Protein AF-A0AAD3D9U1-F1 (afdb_monomer)

Organism: NCBI:txid426638

Foldseek 3Di:
DLVVQVWDFDDWDADPLGIDTQIFGQALVVLLVVLLVVLVVLVVQLVVLLVLLCVLCVPPNVCLLPCDDDPVLPVVDPSSVSNNVSSNSNNVSVVSSCCLCPQLFPPGSVLSNQQSVVLLVVDALLVSLLVSLVSQLVVLVVLLVVLVVQCVPDPPNPVSCPVSVVSNVRSVVSNVVSVVSNVCSVVVNLLVDSRSVHNNSQQGNVSDRDVPSDPDPPPPPPPPPPPD

pLDDT: mean 85.32, std 13.57, range [43.41, 98.0]

Secondary structure (DSSP, 8-state):
-GGGGT--EEEEEEETTEEEEEE--SSHHHHHHHHHHHHHHHHHHHHHHHHHHHHH-GGGGGGGG-----HHHHHT-HHHHHHHHHHHHHHHHHHHHHHHHH---TTSHHHHHHHHHHHHTT--HHHHHHHHHHHHHHHHHHHHHHHHHHHHH-S-HHHHHHHHHHHHHHHHHHHHHHHHHHHHHHTT-GGGSTTTTSHHHHB-TTS-BPTT----------------

Mean predicted aligned error: 7.74 Å

Structure (mmCIF, N/CA/C/O backbone):
data_AF-A0AAD3D9U1-F1
#
_entry.id   AF-A0AAD3D9U1-F1
#
loop_
_atom_site.group_PDB
_atom_site.id
_atom_site.type_symbol
_atom_site.label_atom_id
_atom_site.label_alt_id
_atom_site.label_comp_id
_atom_site.label_asym_id
_atom_site.label_entity_id
_atom_site.label_seq_id
_atom_site.pdbx_PDB_ins_code
_atom_site.Cartn_x
_atom_site.Cartn_y
_atom_site.Cartn_z
_atom_site.occupancy
_atom_site.B_iso_or_equiv
_atom_site.auth_seq_id
_atom_site.auth_comp_id
_atom_site.auth_asym_id
_atom_site.auth_atom_id
_atom_site.pdbx_PDB_model_num
ATOM 1 N N . MET A 1 1 ? 2.171 17.716 6.463 1.00 64.62 1 MET A N 1
ATOM 2 C CA . MET A 1 1 ? 0.726 17.957 6.701 1.00 64.62 1 MET A CA 1
ATOM 3 C C . MET A 1 1 ? 0.288 17.550 8.100 1.00 64.62 1 MET A C 1
ATOM 5 O O . MET A 1 1 ? -0.442 18.328 8.690 1.00 64.62 1 MET A O 1
ATOM 9 N N . ALA A 1 2 ? 0.724 16.403 8.638 1.00 65.94 2 ALA A N 1
ATOM 10 C CA . ALA A 1 2 ? 0.407 15.989 10.014 1.00 65.94 2 ALA A CA 1
ATOM 11 C C . ALA A 1 2 ? 0.632 17.117 11.050 1.00 65.94 2 ALA A C 1
ATOM 13 O O . ALA A 1 2 ? -0.290 17.464 11.777 1.00 65.94 2 ALA A O 1
ATOM 14 N N . TYR A 1 3 ? 1.766 17.826 10.977 1.00 67.56 3 TYR A N 1
ATOM 15 C CA . TYR A 1 3 ? 2.038 19.004 11.819 1.00 67.56 3 TYR A CA 1
ATOM 16 C C . TYR A 1 3 ? 1.043 20.169 11.672 1.00 67.56 3 TYR A C 1
ATOM 18 O O . TYR A 1 3 ? 0.823 20.912 12.616 1.00 67.56 3 TYR A O 1
ATOM 26 N N . ARG A 1 4 ? 0.401 20.335 10.506 1.00 70.81 4 ARG A N 1
ATOM 27 C CA . ARG A 1 4 ? -0.656 21.349 10.303 1.00 70.81 4 ARG A CA 1
ATOM 28 C C . ARG A 1 4 ? -2.006 20.926 10.895 1.00 70.81 4 ARG A C 1
ATOM 30 O O . ARG A 1 4 ? -2.956 21.695 10.829 1.00 70.81 4 ARG A O 1
ATOM 37 N N . GLN A 1 5 ? -2.106 19.698 11.393 1.00 66.56 5 GLN A N 1
ATOM 38 C CA . GLN A 1 5 ? -3.276 19.134 12.067 1.00 66.56 5 GLN A CA 1
ATOM 39 C C . GLN A 1 5 ? -2.984 18.899 13.560 1.00 66.56 5 GLN A C 1
ATOM 41 O O . GLN A 1 5 ? -3.619 18.037 14.150 1.00 66.56 5 GLN A O 1
ATOM 46 N N . ASN A 1 6 ? -1.985 19.593 14.131 1.00 66.94 6 ASN A N 1
ATOM 47 C CA . ASN A 1 6 ? -1.504 19.411 15.509 1.00 66.94 6 ASN A CA 1
ATOM 48 C C . ASN A 1 6 ? -1.134 17.961 15.879 1.00 66.94 6 ASN A C 1
ATOM 50 O O . ASN A 1 6 ? -1.068 17.621 17.054 1.00 66.94 6 ASN A O 1
ATOM 54 N N . ALA A 1 7 ? -0.862 17.105 14.891 1.00 65.06 7 ALA A N 1
ATOM 55 C CA . ALA A 1 7 ? -0.537 15.709 15.142 1.00 65.06 7 ALA A CA 1
ATOM 56 C C . ALA A 1 7 ? 0.960 15.539 15.443 1.00 65.06 7 ALA A C 1
ATOM 58 O O . ALA A 1 7 ? 1.811 16.036 14.697 1.00 65.06 7 ALA A O 1
ATOM 59 N N . THR A 1 8 ? 1.274 14.784 16.494 1.00 73.38 8 THR A N 1
ATOM 60 C CA . THR A 1 8 ? 2.616 14.268 16.782 1.00 73.38 8 THR A CA 1
ATOM 61 C C . THR A 1 8 ? 2.897 13.050 15.897 1.00 73.38 8 THR A C 1
ATOM 63 O O . THR A 1 8 ? 2.015 12.224 15.655 1.00 73.38 8 THR A O 1
ATOM 66 N N . ILE A 1 9 ? 4.111 12.960 15.347 1.00 73.94 9 ILE A N 1
ATOM 67 C CA . ILE A 1 9 ? 4.570 11.767 14.622 1.00 73.94 9 ILE A CA 1
ATOM 68 C C . ILE A 1 9 ? 5.267 10.887 15.652 1.00 73.94 9 ILE A C 1
ATOM 70 O O . ILE A 1 9 ? 6.345 11.243 16.116 1.00 73.94 9 ILE A O 1
ATOM 74 N N . GLU A 1 10 ? 4.629 9.784 16.030 1.00 76.56 10 GLU A N 1
ATOM 75 C CA . GLU A 1 10 ? 5.140 8.895 17.079 1.00 76.56 10 GLU A CA 1
ATOM 76 C C . GLU A 1 10 ? 6.084 7.837 16.505 1.00 76.56 10 GLU A C 1
ATOM 78 O O . GLU A 1 10 ? 7.129 7.563 17.084 1.00 76.56 10 GLU A O 1
ATOM 83 N N . ASP A 1 11 ? 5.729 7.254 15.354 1.00 78.75 11 ASP A N 1
ATOM 84 C CA . ASP A 1 11 ? 6.481 6.148 14.759 1.00 78.75 11 ASP A CA 1
ATOM 85 C C . ASP A 1 11 ? 6.233 6.030 13.243 1.00 78.75 11 ASP A C 1
ATOM 87 O O . ASP A 1 11 ? 5.197 6.461 12.716 1.00 78.75 11 ASP A O 1
ATOM 91 N N . ILE A 1 12 ? 7.178 5.411 12.533 1.00 79.62 12 ILE A N 1
ATOM 92 C CA . ILE A 1 12 ? 7.056 5.025 11.125 1.00 79.62 12 ILE A CA 1
ATOM 93 C C . ILE A 1 12 ? 7.272 3.517 11.033 1.00 79.62 12 ILE A C 1
ATOM 95 O O . ILE A 1 12 ? 8.393 3.016 11.081 1.00 79.62 12 ILE A O 1
ATOM 99 N N . VAL A 1 13 ? 6.182 2.782 10.832 1.00 77.94 13 VAL A N 1
ATOM 100 C CA . VAL A 1 13 ? 6.220 1.333 10.653 1.00 77.94 13 VAL A CA 1
ATOM 101 C C . VAL A 1 13 ? 6.429 1.024 9.177 1.00 77.94 13 VAL A C 1
ATOM 103 O O . VAL A 1 13 ? 5.571 1.328 8.350 1.00 77.94 13 VAL A O 1
ATOM 106 N N . LEU A 1 14 ? 7.547 0.389 8.835 1.00 76.31 14 LEU A N 1
ATOM 107 C CA . LEU A 1 14 ? 7.763 -0.153 7.494 1.00 76.31 14 LEU A CA 1
ATOM 108 C C . LEU A 1 14 ? 7.031 -1.493 7.344 1.00 76.31 14 LEU A C 1
ATOM 110 O O . LEU A 1 14 ? 7.157 -2.392 8.174 1.00 76.31 14 LEU A O 1
ATOM 114 N N . TRP A 1 15 ? 6.267 -1.620 6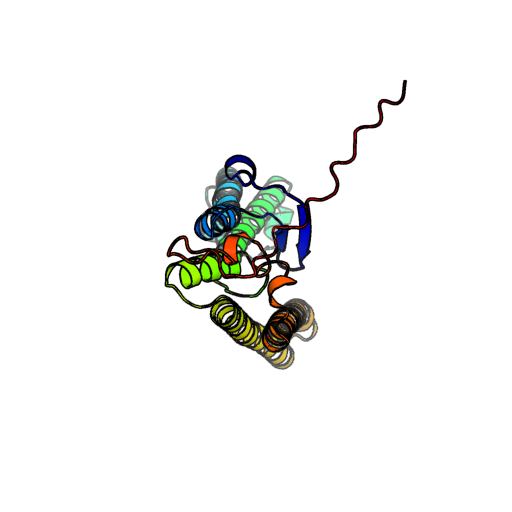.268 1.00 76.31 15 TRP A N 1
ATOM 115 C CA . TRP A 1 15 ? 5.485 -2.789 5.881 1.00 76.31 15 TRP A CA 1
ATOM 116 C C . TRP A 1 15 ? 5.917 -3.228 4.467 1.00 76.31 15 TRP A C 1
ATOM 118 O O . TRP A 1 15 ? 6.327 -2.383 3.669 1.00 76.31 15 TRP A O 1
ATOM 128 N N . PRO A 1 16 ? 5.828 -4.521 4.097 1.00 69.94 16 PRO A N 1
ATOM 129 C CA . PRO A 1 16 ? 6.282 -4.990 2.781 1.00 69.94 16 PRO A CA 1
ATOM 130 C C . PRO A 1 16 ? 5.625 -4.286 1.582 1.00 69.94 16 PRO A C 1
ATOM 132 O O . PRO A 1 16 ? 6.243 -4.182 0.528 1.00 69.94 16 PRO A O 1
ATOM 135 N N . LEU A 1 17 ? 4.392 -3.787 1.746 1.00 68.75 17 LEU A N 1
ATOM 136 C CA . LEU A 1 17 ? 3.675 -2.994 0.733 1.00 68.75 17 LEU A CA 1
ATOM 137 C C . LEU A 1 17 ? 3.690 -1.477 0.981 1.00 68.75 17 LEU A C 1
ATOM 139 O O . LEU A 1 17 ? 2.982 -0.764 0.282 1.00 68.75 17 LEU A O 1
ATOM 143 N N . GLY A 1 18 ? 4.451 -0.961 1.952 1.00 71.94 18 GLY A N 1
ATOM 144 C CA . GLY A 1 18 ? 4.544 0.485 2.186 1.00 71.94 18 GLY A CA 1
ATOM 145 C C . GLY A 1 18 ? 4.864 0.874 3.628 1.00 71.94 18 GLY A C 1
ATOM 146 O O . GLY A 1 18 ? 5.049 0.029 4.488 1.00 71.94 18 GLY A O 1
ATOM 147 N N . GLY A 1 19 ? 4.934 2.170 3.918 1.00 72.94 19 GLY A N 1
ATOM 148 C CA . GLY A 1 19 ? 5.125 2.675 5.281 1.00 72.94 19 GLY A CA 1
ATOM 149 C C . GLY A 1 19 ? 3.816 3.172 5.891 1.00 72.94 19 GLY A C 1
ATOM 150 O O . GLY A 1 19 ? 3.071 3.892 5.233 1.00 72.94 19 GLY A O 1
ATOM 151 N N . LEU A 1 20 ? 3.556 2.848 7.158 1.00 76.19 20 LEU A N 1
ATOM 152 C CA . LEU A 1 20 ? 2.502 3.464 7.959 1.00 76.19 20 LEU A CA 1
ATOM 153 C C . LEU A 1 20 ? 3.132 4.443 8.948 1.00 76.19 20 LEU A C 1
ATOM 155 O O . LEU A 1 20 ? 3.818 4.035 9.882 1.00 76.19 20 LEU A O 1
ATOM 159 N N . SER A 1 21 ? 2.839 5.731 8.795 1.00 78.38 21 SER A N 1
ATOM 160 C CA . SER A 1 21 ? 3.103 6.704 9.855 1.00 78.38 21 SER A CA 1
ATOM 161 C C . SER A 1 21 ? 1.988 6.665 10.902 1.00 78.38 21 SER A C 1
ATOM 163 O O . SER A 1 21 ? 0.791 6.741 10.583 1.00 78.38 21 SER A O 1
ATOM 165 N N . ILE A 1 22 ? 2.387 6.529 12.164 1.00 75.50 22 ILE A N 1
ATOM 166 C CA . ILE A 1 22 ? 1.499 6.629 13.318 1.00 75.50 22 ILE A CA 1
ATOM 167 C C . ILE A 1 22 ? 1.469 8.096 13.740 1.00 75.50 22 ILE A C 1
ATOM 169 O O . ILE A 1 22 ? 2.475 8.667 14.154 1.00 75.50 22 ILE A O 1
ATOM 173 N N . TYR A 1 23 ? 0.307 8.715 13.554 1.00 77.69 23 TYR A N 1
ATOM 174 C CA . TYR A 1 23 ? 0.011 10.068 14.008 1.00 77.69 23 TYR A CA 1
ATOM 175 C C . TYR A 1 23 ? -1.475 10.161 14.366 1.00 77.69 23 TYR A C 1
ATOM 177 O O . TYR A 1 23 ? -2.314 9.505 13.737 1.00 77.69 23 TYR A O 1
ATOM 185 N N . GLY A 1 24 ? -1.801 10.968 15.375 1.00 72.06 24 GLY A N 1
ATOM 186 C CA . GLY A 1 24 ? -3.163 11.170 15.869 1.00 72.06 24 GLY A CA 1
ATOM 187 C C . GLY A 1 24 ? -3.705 12.550 15.491 1.00 72.06 24 GLY A C 1
ATOM 188 O O . GLY A 1 24 ? -3.372 13.513 16.170 1.00 72.06 24 GLY A O 1
ATOM 189 N N . PRO A 1 25 ? -4.506 12.696 14.419 1.00 78.50 25 PRO A N 1
ATOM 190 C CA . PRO A 1 25 ? -5.225 13.945 14.161 1.00 78.50 25 PRO A CA 1
ATOM 191 C C . PRO A 1 25 ? -6.402 14.104 15.137 1.00 78.50 25 PRO A C 1
ATOM 193 O O . PRO A 1 25 ? -6.936 13.113 15.607 1.00 78.50 25 PRO A O 1
ATOM 196 N N . ASP A 1 26 ? -6.911 15.313 15.365 1.00 80.44 26 ASP A N 1
ATOM 197 C CA . ASP A 1 26 ? -8.005 15.519 16.343 1.00 80.44 26 ASP A CA 1
ATOM 198 C C . ASP A 1 26 ? -9.371 14.944 15.905 1.00 80.44 26 ASP A C 1
ATOM 200 O O . ASP A 1 26 ? -10.293 14.793 16.700 1.00 80.44 26 ASP A O 1
ATOM 204 N N . HIS A 1 27 ? -9.532 14.625 14.617 1.00 84.25 27 HIS A N 1
ATOM 205 C CA . HIS A 1 27 ? -10.816 14.239 14.020 1.00 84.25 27 HIS A CA 1
ATOM 206 C C . HIS A 1 27 ? -10.647 13.213 12.882 1.00 84.25 27 HIS A C 1
ATOM 208 O O . HIS A 1 27 ? -9.632 13.262 12.170 1.00 84.25 27 HIS A O 1
ATOM 214 N N . PRO A 1 28 ? -11.648 12.343 12.611 1.00 87.94 28 PRO A N 1
ATOM 215 C CA . PRO A 1 28 ? -11.543 11.301 11.581 1.00 87.94 28 PRO A CA 1
ATOM 216 C C . PRO A 1 28 ? -11.267 11.858 10.180 1.00 87.94 28 PRO A C 1
ATOM 218 O O . PRO A 1 28 ? -10.529 11.272 9.396 1.00 87.94 28 PRO A O 1
ATOM 221 N N . MET A 1 29 ? -11.833 13.026 9.852 1.00 90.44 29 MET A N 1
ATOM 222 C CA . MET A 1 29 ? -11.613 13.677 8.553 1.00 90.44 29 MET A CA 1
ATOM 223 C C . MET A 1 29 ? -10.200 14.236 8.390 1.00 90.44 29 MET A C 1
ATOM 225 O O . MET A 1 29 ? -9.727 14.372 7.262 1.00 90.44 29 MET A O 1
ATOM 229 N N . GLY A 1 30 ? -9.512 14.537 9.490 1.00 89.38 30 GLY A N 1
ATOM 230 C CA . GLY A 1 30 ? -8.087 14.850 9.467 1.00 89.38 30 GLY A CA 1
ATOM 231 C C . GLY A 1 30 ? -7.274 13.640 9.041 1.00 89.38 30 GLY A C 1
ATOM 232 O O . GLY A 1 30 ? -6.404 13.777 8.184 1.00 89.38 30 GLY A O 1
ATOM 233 N N . ASP A 1 31 ? -7.622 12.457 9.559 1.00 90.12 31 ASP A N 1
ATOM 234 C CA . ASP A 1 31 ? -6.953 11.209 9.184 1.00 90.12 31 ASP A CA 1
ATOM 235 C C . ASP A 1 31 ? -7.168 10.891 7.703 1.00 90.12 31 ASP A C 1
ATOM 237 O O . ASP A 1 31 ? -6.204 10.606 7.003 1.00 90.12 31 ASP A O 1
ATOM 241 N N . VAL A 1 32 ? -8.389 11.074 7.181 1.00 92.81 32 VAL A N 1
ATOM 242 C CA . VAL A 1 32 ? -8.673 10.910 5.741 1.00 92.81 32 VAL A CA 1
ATOM 243 C C . VAL A 1 32 ? -7.828 11.852 4.887 1.00 92.81 32 VAL A C 1
ATOM 245 O O . VAL A 1 32 ? -7.227 11.421 3.907 1.00 92.81 32 VAL A O 1
ATOM 248 N N . LYS A 1 33 ? -7.755 13.143 5.243 1.00 92.94 33 LYS A N 1
ATOM 249 C CA . LYS A 1 33 ? -6.971 14.122 4.471 1.00 92.94 33 LYS A CA 1
ATOM 250 C C . LYS A 1 33 ? -5.507 13.723 4.398 1.00 92.94 33 LYS A C 1
ATOM 252 O O . LYS A 1 33 ? -4.904 13.809 3.333 1.00 92.94 33 LYS A O 1
ATOM 257 N N . VAL A 1 34 ? -4.926 13.315 5.520 1.00 90.44 34 VAL A N 1
ATOM 258 C CA . VAL A 1 34 ? -3.507 12.977 5.549 1.00 90.44 34 VAL A CA 1
ATOM 259 C C . VAL A 1 34 ? -3.256 11.593 4.929 1.00 90.44 34 VAL A C 1
ATOM 261 O O . VAL A 1 34 ? -2.266 11.444 4.219 1.00 90.44 34 VAL A O 1
ATOM 264 N N . ALA A 1 35 ? -4.184 10.639 5.060 1.00 91.81 35 ALA A N 1
ATOM 265 C CA . ALA A 1 35 ? -4.149 9.362 4.347 1.00 91.81 35 ALA A CA 1
ATOM 266 C C . ALA A 1 35 ? -4.240 9.525 2.820 1.00 91.81 35 ALA A C 1
ATOM 268 O O . ALA A 1 35 ? -3.588 8.777 2.113 1.00 91.81 35 ALA A O 1
ATOM 269 N N . ILE A 1 36 ? -4.970 10.518 2.293 1.00 93.81 36 ILE A N 1
ATOM 270 C CA . ILE A 1 36 ? -5.011 10.826 0.845 1.00 93.81 36 ILE A CA 1
ATOM 271 C C . ILE A 1 36 ? -3.705 11.472 0.361 1.00 93.81 36 ILE A C 1
ATOM 273 O O . ILE A 1 36 ? -3.297 11.278 -0.785 1.00 93.81 36 ILE A O 1
ATOM 277 N N . LEU A 1 37 ? -3.020 12.233 1.218 1.00 91.81 37 LEU A N 1
ATOM 278 C CA . LEU A 1 37 ? -1.782 12.911 0.830 1.00 91.81 37 LEU A CA 1
ATOM 279 C C . LEU A 1 37 ? -0.614 11.954 0.569 1.00 91.81 37 LEU A C 1
ATOM 281 O O . LEU A 1 37 ? 0.249 12.293 -0.239 1.00 91.81 37 LEU A O 1
ATOM 285 N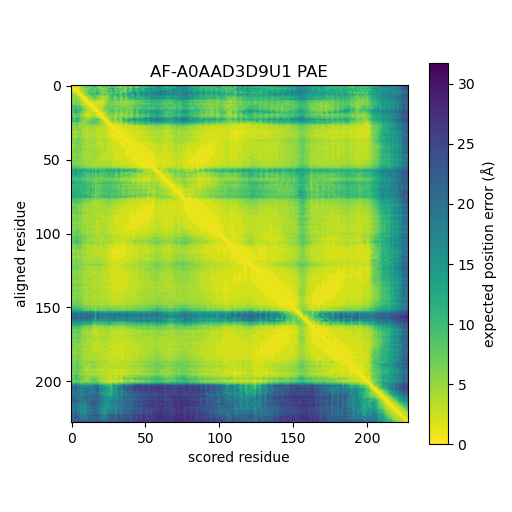 N . GLY A 1 38 ? -0.602 10.776 1.202 1.00 90.00 38 GLY A N 1
ATOM 286 C CA . GLY A 1 38 ? 0.343 9.701 0.884 1.00 90.00 38 GLY A CA 1
ATOM 287 C C . GLY A 1 38 ? 0.262 9.305 -0.598 1.00 90.00 38 GLY A C 1
ATOM 288 O O . GLY A 1 38 ? 1.195 9.604 -1.344 1.00 90.00 38 GLY A O 1
ATOM 289 N N . PRO A 1 39 ? -0.876 8.763 -1.069 1.00 92.94 39 PRO A N 1
ATOM 290 C CA . PRO A 1 39 ? -1.140 8.475 -2.476 1.00 92.94 39 PRO A CA 1
ATOM 291 C C . PRO A 1 39 ? -0.848 9.648 -3.417 1.00 92.94 39 PRO A C 1
ATOM 293 O O . PRO A 1 39 ? -0.227 9.471 -4.460 1.00 92.94 39 PRO A O 1
ATOM 296 N N . VAL A 1 40 ? -1.243 10.869 -3.044 1.00 94.81 40 VAL A N 1
ATOM 297 C CA . VAL A 1 40 ? -1.012 12.067 -3.868 1.00 94.81 40 VAL A CA 1
ATOM 298 C C . VAL A 1 40 ? 0.482 12.318 -4.121 1.00 94.81 40 VAL A C 1
ATOM 300 O O . VAL A 1 40 ? 0.842 12.788 -5.199 1.00 94.81 40 VAL A O 1
ATOM 303 N N . SER A 1 41 ? 1.375 11.956 -3.194 1.00 94.50 41 SER A N 1
ATOM 304 C CA . SER A 1 41 ? 2.825 12.063 -3.419 1.00 94.50 41 SER A CA 1
ATOM 305 C C . SER A 1 41 ? 3.318 11.206 -4.596 1.00 94.50 41 SER A C 1
ATOM 307 O O . SER A 1 41 ? 4.248 11.612 -5.301 1.00 94.50 41 SER A O 1
ATOM 309 N N . HIS A 1 42 ? 2.646 10.086 -4.886 1.00 95.31 42 HIS A N 1
ATOM 310 C CA . HIS A 1 42 ? 2.934 9.246 -6.050 1.00 95.31 42 HIS A CA 1
ATOM 311 C C . HIS A 1 42 ? 2.534 9.910 -7.369 1.00 95.31 42 HIS A C 1
ATOM 313 O O . HIS A 1 42 ? 3.190 9.695 -8.383 1.00 95.31 42 HIS A O 1
ATOM 319 N N . VAL A 1 43 ? 1.516 10.779 -7.370 1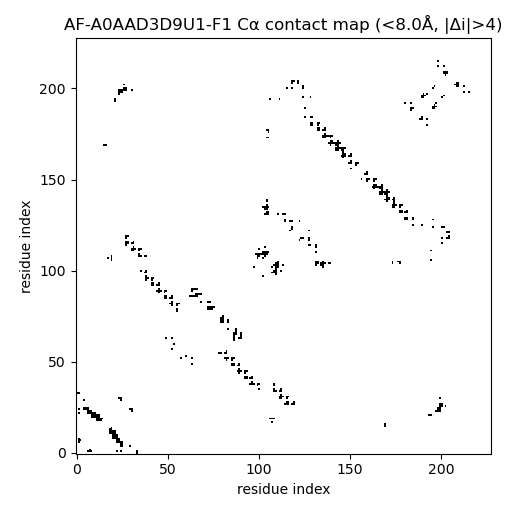.00 96.44 43 VAL A N 1
ATOM 320 C CA . VAL A 1 43 ? 1.170 11.584 -8.555 1.00 96.44 43 VAL A CA 1
ATOM 321 C C . VAL A 1 43 ? 2.315 12.537 -8.889 1.00 96.44 43 VAL A C 1
ATOM 323 O O . VAL A 1 43 ? 2.747 12.611 -10.036 1.00 96.44 43 VAL A O 1
ATOM 326 N N . PHE A 1 44 ? 2.843 13.237 -7.882 1.00 96.50 44 PHE A N 1
ATOM 327 C CA . PHE A 1 44 ? 3.931 14.197 -8.073 1.00 96.50 44 PHE A CA 1
ATOM 328 C C . PHE A 1 44 ? 5.234 13.521 -8.505 1.00 96.50 44 PHE A C 1
ATOM 330 O O . PHE A 1 44 ? 5.847 13.922 -9.492 1.00 96.50 44 PHE A O 1
ATOM 337 N N . THR A 1 45 ? 5.652 12.477 -7.791 1.00 96.81 45 THR A N 1
ATOM 338 C CA . THR A 1 45 ? 6.876 11.729 -8.123 1.00 96.81 45 THR A CA 1
ATOM 339 C C . THR A 1 45 ? 6.742 10.983 -9.450 1.00 96.81 45 THR A C 1
ATOM 341 O O . THR A 1 45 ? 7.662 11.025 -10.265 1.00 96.81 45 THR A O 1
ATOM 344 N N . GLY A 1 46 ? 5.578 10.394 -9.733 1.00 97.12 46 GLY A N 1
ATOM 345 C CA . GLY A 1 46 ? 5.258 9.812 -11.034 1.00 97.12 46 GLY A CA 1
ATOM 346 C C . GLY A 1 46 ? 5.362 10.833 -12.167 1.00 97.12 46 GLY A C 1
ATOM 347 O O . GLY A 1 46 ? 6.017 10.558 -13.168 1.00 97.12 46 GLY A O 1
ATOM 348 N N . ALA A 1 47 ? 4.807 12.037 -12.003 1.00 97.50 47 ALA A N 1
ATOM 349 C CA . ALA A 1 47 ? 4.907 13.094 -13.010 1.00 97.50 47 ALA A CA 1
ATOM 350 C C . ALA A 1 47 ? 6.364 13.487 -13.311 1.00 97.50 47 ALA A C 1
ATOM 352 O O . ALA A 1 47 ? 6.716 13.667 -14.476 1.00 97.50 47 ALA A O 1
ATOM 353 N N . ILE A 1 48 ? 7.230 13.556 -12.292 1.00 98.00 48 ILE A N 1
ATOM 354 C CA . ILE A 1 48 ? 8.668 13.811 -12.480 1.00 98.00 48 ILE A CA 1
ATOM 355 C C . ILE A 1 48 ? 9.299 12.715 -13.347 1.00 98.00 48 ILE A C 1
ATOM 357 O O . ILE A 1 48 ? 9.968 13.023 -14.332 1.00 98.00 48 ILE A O 1
ATOM 361 N N . PHE A 1 49 ? 9.062 11.441 -13.027 1.00 97.75 49 PHE A N 1
ATOM 362 C CA . PHE A 1 49 ? 9.610 10.329 -13.808 1.00 97.75 49 PHE A CA 1
ATOM 363 C C . PHE A 1 49 ? 9.025 10.237 -15.219 1.00 97.75 49 PHE A C 1
ATOM 365 O O . PHE A 1 49 ? 9.750 9.897 -16.152 1.00 97.75 49 PHE A O 1
ATOM 372 N N . ALA A 1 50 ? 7.756 10.601 -15.402 1.00 96.69 50 ALA A N 1
ATOM 373 C CA . ALA A 1 50 ? 7.155 10.716 -16.723 1.00 96.69 50 ALA A CA 1
ATOM 374 C C . ALA A 1 50 ? 7.868 11.792 -17.554 1.00 96.69 50 ALA A C 1
ATOM 376 O O . ALA A 1 50 ? 8.298 11.510 -18.666 1.00 96.69 50 ALA A O 1
ATOM 377 N N . VAL A 1 51 ? 8.080 12.994 -17.007 1.00 97.12 51 VAL A N 1
ATOM 378 C CA . VAL A 1 51 ? 8.817 14.065 -17.701 1.00 97.12 51 VAL A CA 1
ATOM 379 C C . VAL A 1 51 ? 10.243 13.626 -18.039 1.00 97.12 51 VAL A C 1
ATOM 381 O O . VAL A 1 51 ? 10.675 13.798 -19.176 1.00 97.12 51 VAL A O 1
ATOM 384 N N . LEU A 1 52 ? 10.956 13.000 -17.098 1.00 96.56 52 LEU A N 1
ATOM 385 C CA . LEU A 1 52 ? 12.298 12.463 -17.344 1.00 96.56 52 LEU A CA 1
ATOM 386 C C . LEU A 1 52 ? 12.306 11.433 -18.480 1.00 96.56 52 LEU A C 1
ATOM 388 O O . LEU A 1 52 ? 13.152 11.509 -19.371 1.00 96.56 52 LEU A O 1
ATOM 392 N N . TYR A 1 53 ? 11.348 10.504 -18.487 1.00 95.94 53 TYR A N 1
ATOM 393 C CA . TYR A 1 53 ? 11.201 9.529 -19.564 1.00 95.94 53 TYR A CA 1
ATOM 394 C C . TYR A 1 53 ? 10.980 10.217 -20.917 1.00 95.94 53 TYR A C 1
ATOM 396 O O . TYR A 1 53 ? 11.684 9.920 -21.880 1.00 95.94 53 TYR A O 1
ATOM 404 N N . ILE A 1 54 ? 10.066 11.189 -20.972 1.00 95.38 54 ILE A N 1
ATOM 405 C CA . ILE A 1 54 ? 9.740 11.964 -22.176 1.00 95.38 54 ILE A CA 1
ATOM 406 C C . ILE A 1 54 ? 10.975 12.682 -22.725 1.00 95.38 54 ILE A C 1
ATOM 408 O O . ILE A 1 54 ? 11.233 12.637 -23.925 1.00 95.38 54 ILE A O 1
ATOM 412 N N . MET A 1 55 ? 11.777 13.303 -21.859 1.00 96.00 55 MET A N 1
ATOM 413 C CA . MET A 1 55 ? 13.008 13.984 -22.272 1.00 96.00 55 MET A CA 1
ATOM 414 C C . MET A 1 55 ? 14.051 13.013 -22.844 1.00 96.00 55 MET A C 1
ATOM 416 O O . MET A 1 55 ? 14.830 13.383 -23.721 1.00 96.00 55 MET A O 1
ATOM 420 N N . LEU A 1 56 ? 14.073 11.763 -22.372 1.00 94.25 56 LEU A N 1
ATOM 421 C CA . LEU A 1 56 ? 15.037 10.751 -22.804 1.00 94.25 56 LEU A CA 1
ATOM 422 C C . LEU A 1 56 ? 14.561 9.944 -24.023 1.00 94.25 56 LEU A C 1
ATOM 424 O O . LEU A 1 56 ? 15.403 9.524 -24.817 1.00 94.25 56 LEU A O 1
ATOM 428 N N . LYS A 1 57 ? 13.252 9.743 -24.200 1.00 91.62 57 LYS A N 1
ATOM 429 C CA . LYS A 1 57 ? 12.622 8.857 -25.200 1.00 91.62 57 LYS A CA 1
ATOM 430 C C . LYS A 1 57 ? 11.324 9.479 -25.755 1.00 91.62 57 LYS A C 1
ATOM 432 O O . LYS A 1 57 ? 10.266 8.858 -25.744 1.00 91.62 57 LYS A O 1
ATOM 437 N N . ALA A 1 58 ? 11.409 10.711 -26.261 1.00 85.56 58 ALA A N 1
ATOM 438 C CA . ALA A 1 58 ? 10.252 11.472 -26.752 1.00 85.56 58 ALA A CA 1
ATOM 439 C C . ALA A 1 58 ? 9.417 10.733 -27.818 1.00 85.56 58 ALA A C 1
ATOM 441 O O . ALA A 1 58 ? 8.196 10.873 -27.845 1.00 85.56 58 ALA A O 1
ATOM 442 N N . ASP A 1 59 ? 10.067 9.913 -28.646 1.00 90.06 59 ASP A N 1
ATOM 443 C CA . ASP A 1 59 ? 9.432 9.209 -29.765 1.00 90.06 59 ASP A CA 1
ATOM 444 C C . ASP A 1 59 ? 8.69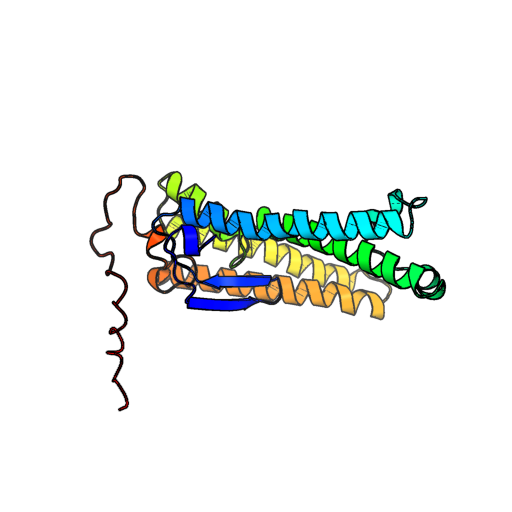3 7.916 -29.354 1.00 90.06 59 ASP A C 1
ATOM 446 O O . ASP A 1 59 ? 8.012 7.313 -30.179 1.00 90.06 59 ASP A O 1
ATOM 450 N N . ASP A 1 60 ? 8.802 7.479 -28.090 1.00 87.25 60 ASP A N 1
ATOM 451 C CA . ASP A 1 60 ? 8.280 6.190 -27.596 1.00 87.25 60 ASP A CA 1
ATOM 452 C C . ASP A 1 60 ? 7.293 6.354 -26.421 1.00 87.25 60 ASP A C 1
ATOM 454 O O . ASP A 1 60 ? 7.268 5.591 -25.456 1.00 87.25 60 ASP A O 1
ATOM 458 N N . MET A 1 61 ? 6.430 7.369 -26.501 1.00 86.00 61 MET A N 1
ATOM 459 C CA . MET A 1 61 ? 5.373 7.625 -25.508 1.00 86.00 61 MET A CA 1
ATOM 460 C C . MET A 1 61 ? 4.496 6.411 -25.163 1.00 86.00 61 MET A C 1
ATOM 462 O O . MET A 1 61 ? 4.182 6.242 -23.982 1.00 86.00 61 MET A O 1
ATOM 466 N N . PRO A 1 62 ? 4.085 5.551 -26.122 1.00 88.44 62 PRO A N 1
ATOM 467 C CA . PRO A 1 62 ? 3.230 4.411 -25.803 1.00 88.44 62 PRO A CA 1
ATOM 468 C C . PRO A 1 62 ? 3.871 3.438 -24.810 1.00 88.44 62 PRO A C 1
ATOM 470 O O . PRO A 1 62 ? 3.155 2.779 -24.055 1.00 88.44 62 PRO A O 1
ATOM 473 N N . SER A 1 63 ? 5.207 3.360 -24.765 1.00 88.56 63 SER A N 1
ATOM 474 C CA . SER A 1 63 ? 5.892 2.456 -23.847 1.00 88.56 63 SER A CA 1
ATOM 475 C C . SER A 1 63 ? 6.015 3.006 -22.423 1.00 88.56 63 SER A C 1
ATOM 477 O O . SER A 1 63 ? 6.360 2.238 -21.529 1.00 88.56 63 SER A O 1
ATOM 479 N N . LEU A 1 64 ? 5.638 4.266 -22.156 1.00 88.94 64 LEU A N 1
ATOM 480 C CA . LEU A 1 64 ? 5.636 4.852 -20.805 1.00 88.94 64 LEU A CA 1
ATOM 481 C C . LEU A 1 64 ? 4.763 4.058 -19.815 1.00 88.94 64 LEU A C 1
ATOM 483 O O . LEU A 1 64 ? 5.116 3.942 -18.645 1.00 88.94 64 LEU A O 1
ATOM 487 N N . LEU A 1 65 ? 3.646 3.491 -20.282 1.00 89.06 65 LEU A N 1
ATOM 488 C CA . LEU A 1 65 ? 2.732 2.681 -19.465 1.00 89.06 65 LEU A CA 1
ATOM 489 C C . LEU A 1 65 ? 3.137 1.197 -19.381 1.00 89.06 65 LEU A C 1
ATOM 491 O O . LEU A 1 65 ? 2.463 0.410 -18.718 1.00 89.06 65 LEU A O 1
ATOM 495 N N . SER A 1 66 ? 4.216 0.789 -20.054 1.00 87.25 66 SER A N 1
ATOM 496 C CA . SER A 1 66 ? 4.721 -0.582 -19.986 1.00 87.25 66 SER A CA 1
ATOM 497 C C . SER A 1 66 ? 5.568 -0.785 -18.731 1.00 87.25 66 SER A C 1
ATOM 499 O O . SER A 1 66 ? 6.558 -0.091 -18.518 1.00 87.25 66 SER A O 1
ATOM 501 N N . TYR A 1 67 ? 5.250 -1.818 -17.952 1.00 83.81 67 TYR A N 1
ATOM 502 C CA . TYR A 1 67 ? 6.066 -2.244 -16.809 1.00 83.81 67 TYR A CA 1
ATOM 503 C C . TYR A 1 67 ? 7.238 -3.157 -17.213 1.00 83.81 67 TYR A C 1
ATOM 505 O O . TYR A 1 67 ? 8.120 -3.433 -16.400 1.00 83.81 67 TYR A O 1
ATOM 513 N N . LYS A 1 68 ? 7.258 -3.643 -18.463 1.00 85.38 68 LYS A N 1
ATOM 514 C CA . LYS A 1 68 ? 8.298 -4.549 -18.962 1.00 85.38 68 LYS A CA 1
ATOM 515 C C . LYS A 1 68 ? 9.580 -3.792 -19.278 1.00 85.38 68 LYS A C 1
ATOM 517 O O . LYS A 1 68 ? 9.543 -2.727 -19.893 1.00 85.38 68 LYS A O 1
ATOM 522 N N . VAL A 1 69 ? 10.703 -4.395 -18.903 1.00 84.56 69 VAL A N 1
ATOM 523 C CA . VAL A 1 69 ? 12.052 -3.905 -19.190 1.00 84.56 69 VAL A CA 1
ATOM 524 C C . VAL A 1 69 ? 12.706 -4.864 -20.165 1.00 84.56 69 VAL A C 1
ATOM 526 O O . VAL A 1 69 ? 12.783 -6.060 -19.893 1.00 84.56 69 VAL A O 1
ATOM 529 N N . TYR A 1 70 ? 13.176 -4.345 -21.294 1.00 86.44 70 TYR A N 1
ATOM 530 C CA . TYR A 1 70 ? 13.897 -5.136 -22.281 1.00 86.44 70 TYR A CA 1
ATOM 531 C C . TYR A 1 70 ? 15.395 -4.892 -22.129 1.00 86.44 70 TYR A C 1
ATOM 533 O O . TYR A 1 70 ? 15.825 -3.747 -22.015 1.00 86.44 70 TYR A O 1
ATOM 541 N N . TYR A 1 71 ? 16.202 -5.954 -22.167 1.00 85.75 71 TYR A N 1
ATOM 542 C CA . TYR A 1 71 ? 17.665 -5.836 -22.099 1.00 85.75 71 TYR A CA 1
ATOM 543 C C . TYR A 1 71 ? 18.225 -4.915 -23.190 1.00 85.75 71 TYR A C 1
ATOM 545 O O . TYR A 1 71 ? 19.091 -4.092 -22.908 1.00 85.75 71 TYR A O 1
ATOM 553 N N . ALA A 1 72 ? 17.638 -4.958 -24.389 1.00 85.31 72 ALA A N 1
ATOM 554 C CA . ALA A 1 72 ? 17.990 -4.073 -25.495 1.00 85.31 72 ALA A CA 1
ATOM 555 C C . ALA A 1 72 ? 17.842 -2.572 -25.156 1.00 85.31 72 ALA A C 1
ATOM 557 O O . ALA A 1 72 ? 18.618 -1.757 -25.650 1.00 85.31 72 ALA A O 1
ATOM 558 N N . ASP A 1 73 ? 16.889 -2.195 -24.288 1.00 84.19 73 ASP A N 1
ATOM 559 C CA . ASP A 1 73 ? 16.737 -0.803 -23.838 1.00 84.19 73 ASP A CA 1
ATOM 560 C C . ASP A 1 73 ? 17.882 -0.377 -22.902 1.00 84.19 73 ASP A C 1
ATOM 562 O O . ASP A 1 73 ? 18.222 0.800 -22.839 1.00 84.19 73 ASP A O 1
ATOM 566 N N . ILE A 1 74 ? 18.476 -1.311 -22.154 1.00 88.56 74 ILE A N 1
ATOM 567 C CA . ILE A 1 74 ? 19.580 -1.038 -21.219 1.00 88.56 74 ILE A CA 1
ATOM 568 C C . ILE A 1 74 ? 20.918 -1.007 -21.966 1.00 88.56 74 ILE A C 1
ATOM 570 O O . ILE A 1 74 ? 21.782 -0.180 -21.671 1.00 88.56 74 ILE A O 1
ATOM 574 N N . GLU A 1 75 ? 21.079 -1.877 -22.964 1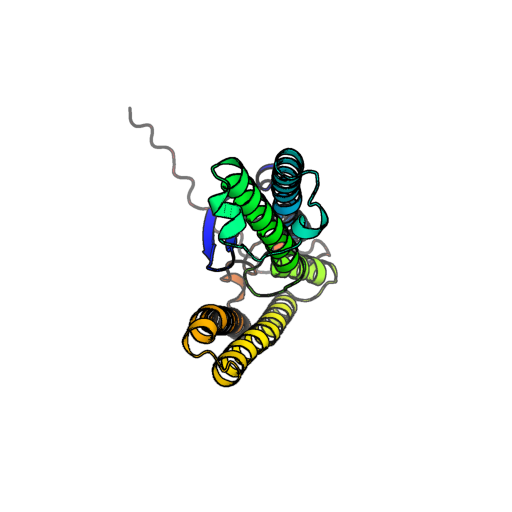.00 90.12 75 GLU A N 1
ATOM 575 C CA . GLU A 1 75 ? 22.285 -1.972 -23.794 1.00 90.12 75 GLU A CA 1
ATOM 576 C C . GLU A 1 75 ? 22.561 -0.701 -24.608 1.00 90.12 75 GLU A C 1
ATOM 578 O O . GLU A 1 75 ? 23.708 -0.438 -24.965 1.00 90.12 75 GLU A O 1
ATOM 583 N N . SER A 1 76 ? 21.560 0.163 -24.823 1.00 88.81 76 SER A N 1
ATOM 584 C CA . SER A 1 76 ? 21.739 1.454 -25.501 1.00 88.81 76 SER A CA 1
ATOM 585 C C . SER A 1 76 ? 22.453 2.525 -24.645 1.00 88.81 76 SER A C 1
ATOM 587 O O . SER A 1 76 ? 22.363 3.722 -24.935 1.00 88.81 76 SER A O 1
ATOM 589 N N . GLY A 1 77 ? 23.127 2.124 -23.564 1.00 93.56 77 GLY A N 1
ATOM 590 C CA . GLY A 1 77 ? 23.938 2.975 -22.694 1.00 93.56 77 GLY A CA 1
ATOM 591 C C . GLY A 1 77 ? 23.147 3.734 -21.624 1.00 93.56 77 GLY A C 1
ATOM 592 O O . GLY A 1 77 ? 21.979 3.456 -21.355 1.00 93.56 77 GLY A O 1
ATOM 593 N N . LEU A 1 78 ? 23.788 4.739 -21.009 1.00 94.19 78 LEU A N 1
ATOM 594 C CA . LEU A 1 78 ? 23.227 5.483 -19.867 1.00 94.19 78 LEU A CA 1
ATOM 595 C C . LEU A 1 78 ? 21.850 6.087 -20.166 1.00 94.19 78 LEU A C 1
ATOM 597 O O . LEU A 1 78 ? 20.959 6.025 -19.325 1.00 94.19 78 LEU A O 1
ATOM 601 N N . ARG A 1 79 ? 21.645 6.627 -21.375 1.00 93.56 79 ARG A N 1
ATOM 602 C CA . ARG A 1 79 ? 20.348 7.190 -21.785 1.00 93.56 79 ARG A CA 1
ATOM 603 C C . ARG A 1 79 ? 19.231 6.142 -21.729 1.00 93.56 79 ARG A C 1
ATOM 605 O O . ARG A 1 79 ? 18.153 6.438 -21.223 1.00 93.56 79 ARG A O 1
ATOM 612 N N . GLY A 1 80 ? 19.499 4.935 -22.224 1.00 91.88 80 GLY A N 1
ATOM 613 C CA . GLY A 1 80 ? 18.548 3.823 -22.215 1.00 91.88 80 GLY A CA 1
ATOM 614 C C . GLY A 1 80 ? 18.277 3.281 -20.813 1.00 91.88 80 GLY A C 1
ATOM 615 O O . GLY A 1 80 ? 17.122 3.056 -20.445 1.00 91.88 80 GLY A O 1
ATOM 616 N N . LEU A 1 81 ? 19.325 3.191 -19.987 1.00 93.75 81 LEU A N 1
ATOM 617 C CA . LEU A 1 81 ? 19.213 2.844 -18.570 1.00 93.75 81 LEU A CA 1
ATOM 618 C C . LEU A 1 81 ? 18.313 3.833 -17.812 1.00 93.75 81 LEU A C 1
ATOM 620 O O . LEU A 1 81 ? 17.361 3.411 -17.158 1.00 93.75 81 LEU A O 1
ATOM 624 N N . PHE A 1 82 ? 18.568 5.142 -17.920 1.00 95.69 82 PHE A N 1
ATOM 625 C CA . PHE A 1 82 ? 17.770 6.163 -17.230 1.00 95.69 82 PHE A CA 1
ATOM 626 C C . PHE A 1 82 ? 16.334 6.239 -17.752 1.00 95.69 82 PHE A C 1
ATOM 628 O O . PHE A 1 82 ? 15.413 6.443 -16.958 1.00 95.69 82 PHE A O 1
ATOM 635 N N . ALA A 1 83 ? 16.119 6.032 -19.055 1.00 94.19 83 ALA A N 1
ATOM 636 C CA . ALA A 1 83 ? 14.776 5.944 -19.618 1.00 94.19 83 ALA A CA 1
ATOM 637 C C . ALA A 1 83 ? 14.028 4.729 -19.047 1.00 94.19 83 ALA A C 1
ATOM 639 O O . ALA A 1 83 ? 12.920 4.866 -18.535 1.00 94.19 83 ALA A O 1
ATOM 640 N N . SER A 1 84 ? 14.660 3.553 -19.041 1.00 94.19 84 SER A N 1
ATOM 641 C CA . SER A 1 84 ? 14.079 2.332 -18.475 1.00 94.19 84 SER A CA 1
ATOM 642 C C . SER A 1 84 ? 13.755 2.489 -16.989 1.00 94.19 84 SER A C 1
ATOM 644 O O . SER A 1 84 ? 12.644 2.172 -16.571 1.00 94.19 84 SER A O 1
ATOM 646 N N . ALA A 1 85 ? 14.681 3.044 -16.203 1.00 94.69 85 ALA A N 1
ATOM 647 C CA . ALA A 1 85 ? 14.474 3.311 -14.783 1.00 94.69 85 ALA A CA 1
ATOM 648 C C . ALA A 1 85 ? 13.317 4.295 -14.543 1.00 94.69 85 ALA A C 1
ATOM 650 O O . ALA A 1 85 ? 12.470 4.043 -13.690 1.00 94.69 85 ALA A O 1
ATOM 651 N N . SER A 1 86 ? 13.236 5.374 -15.328 1.00 95.69 86 SER A N 1
ATOM 652 C CA . SER A 1 86 ? 12.157 6.366 -15.222 1.00 95.69 86 SER A CA 1
ATOM 653 C C . SER A 1 86 ? 10.792 5.762 -15.568 1.00 95.69 86 SER A C 1
ATOM 655 O O . SER A 1 86 ? 9.823 5.992 -14.850 1.00 95.69 86 SER A O 1
ATOM 657 N N . ARG A 1 87 ? 10.713 4.915 -16.605 1.00 94.75 87 ARG A N 1
ATOM 658 C CA . ARG A 1 87 ? 9.491 4.173 -16.968 1.00 94.75 87 ARG A CA 1
ATOM 659 C C . ARG A 1 87 ? 9.016 3.255 -15.841 1.00 94.75 87 ARG A C 1
ATOM 661 O O . ARG A 1 87 ? 7.840 3.277 -15.477 1.00 94.75 87 ARG A O 1
ATOM 668 N N . ILE A 1 88 ? 9.931 2.457 -15.284 1.00 94.31 88 ILE A N 1
ATOM 669 C CA . ILE A 1 88 ? 9.639 1.563 -14.155 1.00 94.31 88 ILE A CA 1
ATOM 670 C C . ILE A 1 88 ? 9.151 2.395 -12.968 1.00 94.31 88 ILE A C 1
ATOM 672 O O . ILE A 1 88 ? 8.083 2.123 -12.431 1.00 94.31 88 ILE A O 1
ATOM 676 N N . ALA A 1 89 ? 9.884 3.445 -12.593 1.00 95.38 89 ALA A N 1
ATOM 677 C CA . ALA A 1 89 ? 9.536 4.302 -11.465 1.00 95.38 89 ALA A CA 1
ATOM 678 C C . ALA A 1 89 ? 8.169 4.981 -11.641 1.00 95.38 89 ALA A C 1
ATOM 680 O O . ALA A 1 89 ? 7.394 5.055 -10.686 1.00 95.38 89 ALA A O 1
ATOM 681 N N . PHE A 1 90 ? 7.832 5.431 -12.852 1.00 95.94 90 PHE A N 1
ATOM 682 C CA . PHE A 1 90 ? 6.501 5.947 -13.167 1.00 95.94 90 PHE A CA 1
ATOM 683 C C . PHE A 1 90 ? 5.416 4.877 -12.978 1.00 95.94 90 PHE A C 1
ATOM 685 O O . PHE A 1 90 ? 4.442 5.112 -12.262 1.00 95.94 90 PHE A O 1
ATOM 692 N N . SER A 1 91 ? 5.619 3.688 -13.552 1.00 94.00 91 SER A N 1
ATOM 693 C CA . SER A 1 91 ? 4.675 2.567 -13.449 1.00 94.00 91 SER A CA 1
ATOM 694 C C . SER A 1 91 ? 4.443 2.146 -11.993 1.00 94.00 91 SER A C 1
ATOM 696 O O . SER A 1 91 ? 3.301 1.954 -11.576 1.00 94.00 91 SER A O 1
ATOM 698 N N . TRP A 1 92 ? 5.507 2.075 -11.187 1.00 92.94 92 TRP A N 1
ATOM 699 C CA . TRP A 1 92 ? 5.411 1.776 -9.757 1.00 92.94 92 TRP A CA 1
ATOM 700 C C . TRP A 1 92 ? 4.673 2.862 -8.980 1.00 92.94 92 TRP A C 1
ATOM 702 O O . TRP A 1 92 ? 3.851 2.529 -8.135 1.00 92.94 92 TRP A O 1
ATOM 712 N N . ASN A 1 93 ? 4.896 4.146 -9.275 1.00 95.19 93 ASN A N 1
ATOM 713 C CA . ASN A 1 93 ? 4.139 5.222 -8.632 1.00 95.19 93 ASN A CA 1
ATOM 714 C C . ASN A 1 93 ? 2.648 5.166 -8.984 1.00 95.19 93 ASN A C 1
ATOM 716 O O . ASN A 1 93 ? 1.809 5.339 -8.103 1.00 95.19 93 ASN A O 1
ATOM 720 N N . LEU A 1 94 ? 2.298 4.859 -10.236 1.00 94.50 94 LEU A N 1
ATOM 721 C CA . LEU A 1 94 ? 0.901 4.668 -10.624 1.00 94.50 94 LEU A CA 1
ATOM 722 C C . LEU A 1 94 ? 0.270 3.477 -9.889 1.00 94.50 94 LEU A C 1
ATOM 724 O O . LEU A 1 94 ? -0.849 3.581 -9.390 1.00 94.50 94 LEU A O 1
ATOM 728 N N . MET A 1 95 ? 0.995 2.362 -9.773 1.00 92.38 95 MET A N 1
ATOM 729 C CA . MET A 1 95 ? 0.519 1.200 -9.027 1.00 92.38 95 MET A CA 1
ATOM 730 C C . MET A 1 95 ? 0.352 1.518 -7.536 1.00 92.38 95 MET A C 1
ATOM 732 O O . MET A 1 95 ? -0.703 1.240 -6.976 1.00 92.38 95 MET A O 1
ATOM 736 N N . LEU A 1 96 ? 1.340 2.153 -6.900 1.00 92.00 96 LEU A N 1
ATOM 737 C CA . LEU A 1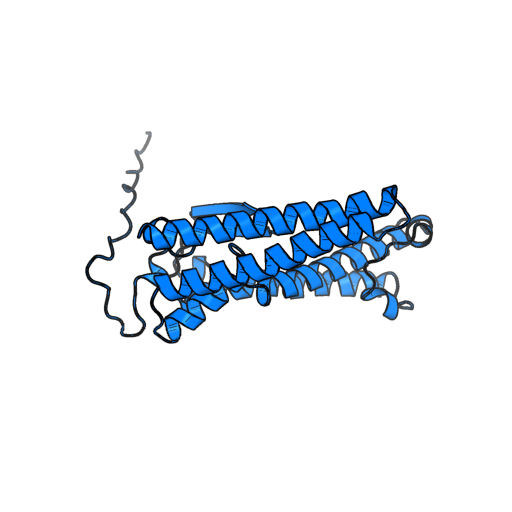 96 ? 1.269 2.546 -5.489 1.00 92.00 96 LEU A CA 1
ATOM 738 C C . LEU A 1 96 ? 0.115 3.517 -5.225 1.00 92.00 96 LEU A C 1
ATOM 740 O O . LEU A 1 96 ? -0.611 3.333 -4.252 1.00 92.00 96 LEU A O 1
ATOM 744 N N . LEU A 1 97 ? -0.117 4.486 -6.118 1.00 94.75 97 LEU A N 1
ATOM 745 C CA . LEU A 1 97 ? -1.280 5.375 -6.071 1.00 94.75 97 LEU A CA 1
ATOM 746 C C . LEU A 1 97 ? -2.589 4.578 -6.034 1.00 94.75 97 LEU A C 1
ATOM 748 O O . LEU A 1 97 ? -3.428 4.812 -5.166 1.00 94.75 97 LEU A O 1
ATOM 752 N N . VAL A 1 98 ? -2.762 3.638 -6.967 1.00 92.81 98 VAL A N 1
ATOM 753 C CA . VAL A 1 98 ? -3.984 2.831 -7.083 1.00 92.81 98 VAL A CA 1
ATOM 754 C C . VAL A 1 98 ? -4.170 1.943 -5.857 1.00 92.81 98 VAL A C 1
ATOM 756 O O . VAL A 1 98 ? -5.251 1.936 -5.270 1.00 92.81 98 VAL A O 1
ATOM 759 N N . VAL A 1 99 ? -3.128 1.223 -5.440 1.00 91.19 99 VAL A N 1
ATOM 760 C CA . VAL A 1 99 ? -3.223 0.287 -4.316 1.00 91.19 99 VAL A CA 1
ATOM 761 C C . VAL A 1 99 ? -3.467 1.050 -3.006 1.00 91.19 99 VAL A C 1
ATOM 763 O O . VAL A 1 99 ? -4.400 0.711 -2.283 1.00 91.19 99 VAL A O 1
ATOM 766 N N . HIS A 1 100 ? -2.730 2.129 -2.717 1.00 92.12 100 HIS A N 1
ATOM 767 C CA . HIS A 1 100 ? -2.934 2.903 -1.483 1.00 92.12 100 HIS A CA 1
ATOM 768 C C . HIS A 1 100 ? -4.265 3.660 -1.436 1.00 92.12 100 HIS A C 1
ATOM 770 O O . HIS A 1 100 ? -4.745 3.942 -0.339 1.00 92.12 100 HIS A O 1
ATOM 776 N N . LEU A 1 101 ? -4.871 3.995 -2.579 1.00 93.19 101 LEU A N 1
ATOM 777 C CA . LEU A 1 101 ? -6.143 4.717 -2.608 1.00 93.19 101 LEU A CA 1
ATOM 778 C C . LEU A 1 101 ? -7.358 3.782 -2.613 1.00 93.19 101 LEU A C 1
ATOM 780 O O . LEU A 1 101 ? -8.362 4.084 -1.968 1.00 93.19 101 LEU A O 1
ATOM 784 N N . LEU A 1 102 ? -7.289 2.673 -3.355 1.00 91.12 102 LEU A N 1
ATOM 785 C CA . LEU A 1 102 ? -8.466 1.861 -3.678 1.00 91.12 102 LEU A CA 1
ATOM 786 C C . LEU A 1 102 ? -8.534 0.525 -2.942 1.00 91.12 102 LEU A C 1
ATOM 788 O O . LEU A 1 102 ? -9.622 -0.038 -2.862 1.00 91.12 102 LEU A O 1
ATOM 792 N N . VAL A 1 103 ? -7.422 0.003 -2.416 1.00 92.06 103 VAL A N 1
ATOM 793 C CA . VAL A 1 103 ? -7.369 -1.353 -1.851 1.00 92.06 103 VAL A CA 1
ATOM 794 C C . VAL A 1 103 ? -7.464 -1.294 -0.319 1.00 92.06 103 VAL A C 1
ATOM 796 O O . VAL A 1 103 ? -6.462 -1.009 0.333 1.00 92.06 103 VAL A O 1
ATOM 799 N N . PRO A 1 104 ? -8.639 -1.561 0.296 1.00 92.12 104 PRO A N 1
ATOM 800 C CA . PRO A 1 104 ? -8.857 -1.456 1.743 1.00 92.12 104 PRO A CA 1
ATOM 801 C C . PRO A 1 104 ? -8.253 -2.640 2.518 1.00 92.12 104 PRO A C 1
ATOM 803 O O . PRO A 1 104 ? -8.953 -3.351 3.232 1.00 92.12 104 PRO A O 1
ATOM 806 N N . VAL A 1 105 ? -6.950 -2.867 2.373 1.00 92.31 105 VAL A N 1
ATOM 807 C CA . VAL A 1 105 ? -6.196 -3.894 3.103 1.00 92.31 105 VAL A CA 1
ATOM 808 C C . VAL A 1 105 ? -5.498 -3.241 4.285 1.00 92.31 105 VAL A C 1
ATOM 810 O O . VAL A 1 105 ? -4.824 -2.230 4.125 1.00 92.31 105 VAL A O 1
ATOM 813 N N . TYR A 1 106 ? -5.637 -3.790 5.489 1.00 90.12 106 TYR A N 1
ATOM 814 C CA . TYR A 1 106 ? -4.944 -3.245 6.656 1.00 90.12 106 TYR A CA 1
ATOM 815 C C . TYR A 1 106 ? -3.439 -3.579 6.581 1.00 90.12 106 TYR A C 1
ATOM 817 O O . TYR A 1 106 ? -3.109 -4.735 6.306 1.00 90.12 106 TYR A O 1
ATOM 825 N N . PRO A 1 107 ? -2.517 -2.630 6.857 1.00 89.75 107 PRO A N 1
ATOM 826 C CA . PRO A 1 107 ? -2.734 -1.276 7.386 1.00 89.75 107 PRO A CA 1
ATOM 827 C C . PRO A 1 107 ? -2.607 -0.143 6.338 1.00 89.75 107 PRO A C 1
ATOM 829 O O . PRO A 1 107 ? -2.104 0.933 6.652 1.00 89.75 107 PRO A O 1
ATOM 832 N N . MET A 1 108 ? -3.006 -0.361 5.085 1.00 91.31 108 MET A N 1
ATOM 833 C CA . MET A 1 108 ? -2.830 0.614 3.998 1.00 91.31 108 MET A CA 1
ATOM 834 C C . MET A 1 108 ? -3.655 1.896 4.187 1.00 91.31 108 MET A C 1
ATOM 836 O O . MET A 1 108 ? -4.669 1.910 4.888 1.00 91.31 108 MET A O 1
ATOM 840 N N . ASP A 1 109 ? -3.258 2.976 3.503 1.00 93.44 109 ASP A N 1
ATOM 841 C CA . ASP A 1 109 ? -3.926 4.281 3.612 1.00 93.44 109 ASP A CA 1
ATOM 842 C C . ASP A 1 109 ? -5.415 4.229 3.253 1.00 93.44 109 ASP A C 1
ATOM 844 O O . ASP A 1 109 ? -6.228 4.879 3.912 1.00 93.44 109 ASP A O 1
ATOM 848 N N . ALA A 1 110 ? -5.806 3.387 2.294 1.00 93.38 110 ALA A N 1
ATOM 849 C CA . ALA A 1 110 ? -7.202 3.149 1.953 1.00 93.38 110 ALA A CA 1
ATOM 850 C C . ALA A 1 110 ? -8.035 2.748 3.179 1.00 93.38 110 ALA A C 1
ATOM 852 O O . ALA A 1 110 ? -9.148 3.242 3.337 1.00 93.38 110 ALA A O 1
ATOM 853 N N . VAL A 1 111 ? -7.511 1.922 4.094 1.00 94.44 111 VAL A N 1
ATOM 854 C CA . VAL A 1 111 ? -8.237 1.543 5.322 1.00 94.44 111 VAL A CA 1
ATOM 855 C C . VAL A 1 111 ? -8.569 2.761 6.165 1.00 94.44 111 VAL A C 1
ATOM 857 O O . VAL A 1 111 ? -9.674 2.850 6.685 1.00 94.44 111 VAL A O 1
ATOM 860 N N . ARG A 1 112 ? -7.661 3.730 6.250 1.00 93.81 112 ARG A N 1
ATOM 861 C CA . ARG A 1 112 ? -7.859 4.976 7.002 1.00 93.81 112 ARG A CA 1
ATOM 862 C C . ARG A 1 112 ? -8.867 5.889 6.316 1.00 93.81 112 ARG A C 1
ATOM 864 O O . ARG A 1 112 ? -9.710 6.494 6.975 1.00 93.81 112 ARG A O 1
ATOM 871 N N . ILE A 1 113 ? -8.821 5.941 4.984 1.00 94.81 113 ILE A N 1
ATOM 872 C CA . ILE A 1 113 ? -9.811 6.653 4.169 1.00 94.81 113 ILE A CA 1
ATOM 873 C C . ILE A 1 113 ? -11.202 6.068 4.433 1.00 94.81 113 ILE A C 1
ATOM 875 O O . ILE A 1 113 ? -12.110 6.795 4.837 1.00 94.81 113 ILE A O 1
ATOM 879 N N . TRP A 1 114 ? -11.359 4.751 4.292 1.00 95.19 114 TRP A N 1
ATOM 880 C CA . TRP A 1 114 ? -12.615 4.053 4.562 1.00 95.19 1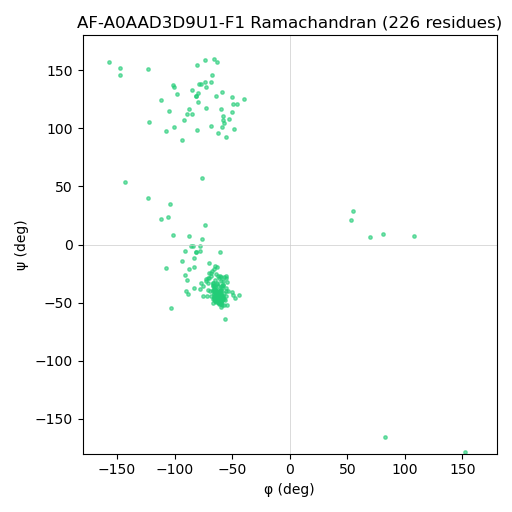14 TRP A CA 1
ATOM 881 C C . TRP A 1 114 ? -13.053 4.195 6.019 1.00 95.19 114 TRP A C 1
ATOM 883 O O . TRP A 1 114 ? -14.230 4.447 6.272 1.00 95.19 114 TRP A O 1
ATOM 893 N N . ALA A 1 115 ? -12.123 4.105 6.969 1.00 93.88 115 ALA A N 1
ATOM 894 C CA . ALA A 1 115 ? -12.414 4.244 8.386 1.00 93.88 115 ALA A CA 1
ATOM 895 C C . ALA A 1 115 ? -12.990 5.621 8.709 1.00 93.88 115 ALA A C 1
ATOM 897 O O . ALA A 1 115 ? -14.067 5.726 9.297 1.00 93.88 115 ALA A O 1
ATOM 898 N N . GLY A 1 116 ? -12.326 6.688 8.266 1.00 92.88 116 GLY A N 1
ATOM 899 C CA . GLY A 1 116 ? -12.825 8.040 8.470 1.00 92.88 116 GLY A CA 1
ATOM 900 C C . GLY A 1 116 ? -14.165 8.287 7.775 1.00 92.88 116 GLY A C 1
ATOM 901 O O . GLY A 1 116 ? -15.051 8.897 8.378 1.00 92.88 116 GLY A O 1
ATOM 902 N N . LEU A 1 117 ? -14.358 7.786 6.549 1.00 93.75 117 LEU A N 1
ATOM 903 C CA . LEU A 1 117 ? -15.628 7.916 5.823 1.00 93.75 117 LEU A CA 1
ATOM 904 C C . LEU A 1 117 ? -16.781 7.199 6.543 1.00 93.75 117 LEU A C 1
ATOM 906 O O . LEU A 1 117 ? -17.825 7.807 6.776 1.00 93.75 117 LEU A O 1
ATOM 910 N N . LEU A 1 118 ? -16.587 5.948 6.964 1.00 94.25 118 LEU A N 1
ATOM 911 C CA . LEU A 1 118 ? -17.599 5.166 7.682 1.00 94.25 118 LEU A CA 1
ATOM 912 C C . LEU A 1 118 ? -17.924 5.763 9.056 1.00 94.25 118 LEU A C 1
ATOM 914 O O . LEU A 1 118 ? -19.093 5.819 9.448 1.00 94.25 118 LEU A O 1
ATOM 918 N N . ARG A 1 119 ? -16.913 6.281 9.764 1.00 91.56 119 ARG A N 1
ATOM 919 C CA . ARG A 1 119 ? -17.109 6.994 11.034 1.00 91.56 119 ARG A CA 1
ATOM 920 C C . ARG A 1 119 ? -17.880 8.294 10.846 1.00 91.56 119 ARG A C 1
ATOM 922 O O . ARG A 1 119 ? -18.765 8.585 11.648 1.00 91.56 119 ARG A O 1
ATOM 929 N N . ARG A 1 120 ? -17.631 9.034 9.760 1.00 90.31 120 ARG A N 1
ATOM 930 C CA . ARG A 1 120 ? -18.444 10.205 9.390 1.00 90.31 120 ARG A CA 1
ATOM 931 C C . ARG A 1 120 ? -19.894 9.828 9.081 1.00 90.31 120 ARG A C 1
ATOM 933 O O . ARG A 1 120 ? -20.789 10.605 9.392 1.00 90.31 120 ARG A O 1
ATOM 940 N N . SER A 1 121 ? -20.13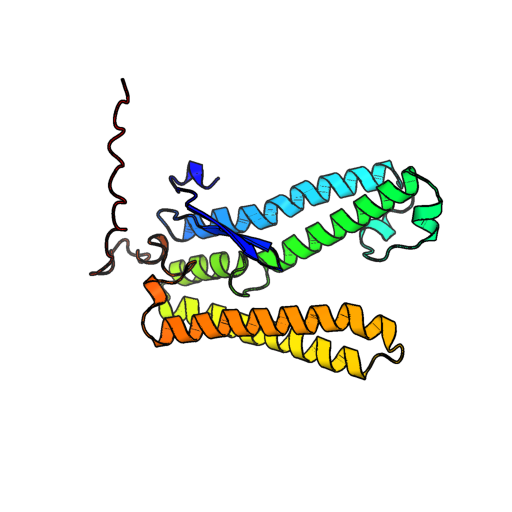6 8.642 8.529 1.00 91.75 121 SER A N 1
ATOM 941 C CA . SER A 1 121 ? -21.485 8.094 8.332 1.00 91.75 121 SER A CA 1
ATOM 942 C C . SER A 1 121 ? -22.139 7.558 9.616 1.00 91.75 121 SER A C 1
ATOM 944 O O . SER A 1 121 ? -23.224 6.986 9.544 1.00 91.75 121 SER A O 1
ATOM 946 N N . GLY A 1 122 ? -21.505 7.709 10.785 1.00 90.62 122 GLY A N 1
ATOM 947 C CA . GLY A 1 122 ? -22.064 7.312 12.080 1.00 90.62 122 GLY A CA 1
ATOM 948 C C . GLY A 1 122 ? -21.933 5.823 12.413 1.00 90.62 122 GLY A C 1
ATOM 949 O O . GLY A 1 122 ? -22.502 5.375 13.406 1.00 90.62 122 GLY A O 1
ATOM 950 N N . LYS A 1 123 ? -21.187 5.035 11.624 1.00 93.62 123 LYS A N 1
ATOM 951 C CA . LYS A 1 123 ? -20.929 3.619 11.941 1.00 93.62 123 LYS A CA 1
ATOM 952 C C . LYS A 1 123 ? -20.057 3.495 13.180 1.00 93.62 123 LYS A C 1
ATOM 954 O O . LYS A 1 123 ? -19.182 4.332 13.392 1.00 93.62 123 LYS A O 1
ATOM 959 N N . SER A 1 124 ? -20.268 2.457 13.991 1.00 93.19 124 SER A N 1
ATOM 960 C CA . SER A 1 124 ? -19.440 2.218 15.177 1.00 93.19 124 SER A CA 1
ATOM 961 C C . SER A 1 124 ? -17.982 1.936 14.786 1.00 93.19 124 SER A C 1
ATOM 963 O O . SER A 1 124 ? -17.685 1.537 13.654 1.00 93.19 124 SER A O 1
ATOM 965 N N . LEU A 1 125 ? -17.055 2.162 15.718 1.00 92.06 125 LEU A N 1
ATOM 966 C CA . LEU A 1 125 ? -15.633 1.896 15.495 1.00 92.06 125 LEU A CA 1
ATOM 967 C C . LEU A 1 125 ? -15.374 0.407 15.222 1.00 92.06 125 LEU A C 1
ATOM 969 O O . LEU A 1 125 ? -14.656 0.068 14.283 1.00 92.06 125 LEU A O 1
ATOM 973 N N . ALA A 1 126 ? -16.033 -0.470 15.982 1.00 94.69 126 ALA A N 1
ATOM 974 C CA . ALA A 1 126 ? -15.943 -1.915 15.816 1.00 94.69 126 ALA A CA 1
ATOM 975 C C . ALA A 1 126 ? -16.465 -2.378 14.446 1.00 94.69 126 ALA A C 1
ATOM 977 O O . ALA A 1 126 ? -15.794 -3.163 13.776 1.00 94.69 126 ALA A O 1
ATOM 978 N N . ASP A 1 127 ? -17.615 -1.864 13.995 1.00 95.62 127 ASP A N 1
ATOM 979 C CA . ASP A 1 127 ? -18.176 -2.221 12.681 1.00 95.62 127 ASP A CA 1
ATOM 980 C C . ASP A 1 127 ? -17.278 -1.747 11.542 1.00 95.62 127 ASP A C 1
ATOM 982 O O . ASP A 1 127 ? -17.077 -2.456 10.558 1.00 95.62 127 ASP A O 1
ATOM 986 N N . THR A 1 128 ? -16.716 -0.548 11.694 1.00 95.31 128 THR A N 1
ATOM 987 C CA . THR A 1 128 ? -15.801 0.044 10.718 1.00 95.31 128 THR A CA 1
ATOM 988 C C . THR A 1 128 ? -14.537 -0.803 10.573 1.00 95.31 128 THR A C 1
ATOM 990 O O . THR A 1 128 ? -14.170 -1.168 9.457 1.00 95.31 128 THR A O 1
ATOM 993 N N . ALA A 1 129 ? -13.912 -1.175 11.694 1.00 96.00 129 ALA A N 1
ATOM 994 C CA . ALA A 1 129 ? -12.720 -2.016 11.697 1.00 96.00 129 ALA A CA 1
ATOM 995 C C . ALA A 1 129 ? -13.000 -3.418 11.142 1.00 96.00 129 ALA A C 1
ATOM 997 O O . ALA A 1 129 ? -12.234 -3.910 10.312 1.00 96.00 129 ALA A O 1
ATOM 998 N N . LYS A 1 130 ? -14.126 -4.040 11.526 1.00 96.56 130 LYS A N 1
ATOM 999 C CA . LYS A 1 130 ? -14.561 -5.334 10.975 1.00 96.56 130 LYS A CA 1
ATOM 1000 C C . LYS A 1 130 ? -14.759 -5.263 9.467 1.00 96.56 130 LYS A C 1
ATOM 1002 O O . LYS A 1 130 ? -14.270 -6.137 8.760 1.00 96.56 130 LYS A O 1
ATOM 1007 N N . PHE A 1 131 ? -15.427 -4.223 8.966 1.00 96.38 131 PHE A N 1
ATOM 1008 C CA . PHE A 1 131 ? -15.634 -4.035 7.532 1.00 96.38 131 PHE A CA 1
ATOM 1009 C C . PHE A 1 131 ? -14.304 -3.996 6.772 1.00 96.38 131 PHE A C 1
ATOM 1011 O O . PHE A 1 131 ? -14.109 -4.772 5.837 1.00 96.38 131 PHE A O 1
ATOM 1018 N N . THR A 1 132 ? -13.363 -3.150 7.201 1.00 95.75 132 THR A N 1
ATOM 1019 C CA . THR A 1 132 ? -12.053 -3.043 6.543 1.00 95.75 132 THR A CA 1
ATOM 1020 C C . THR A 1 132 ? -11.227 -4.320 6.685 1.00 95.75 132 THR A C 1
ATOM 1022 O O . THR A 1 132 ? -10.545 -4.714 5.746 1.00 95.75 132 THR A O 1
ATOM 1025 N N . ALA A 1 133 ? -11.321 -5.009 7.826 1.00 96.50 133 ALA A N 1
ATOM 1026 C CA . ALA A 1 133 ? -10.618 -6.265 8.053 1.00 96.50 133 ALA A CA 1
ATOM 1027 C C . ALA A 1 133 ? -11.134 -7.378 7.129 1.00 96.50 133 ALA A C 1
ATOM 1029 O O . ALA A 1 133 ? -10.342 -8.057 6.482 1.00 96.50 133 ALA A O 1
ATOM 1030 N N . TYR A 1 134 ? -12.455 -7.542 7.009 1.00 97.56 134 TYR A N 1
ATOM 1031 C CA . TYR A 1 134 ? -13.041 -8.541 6.114 1.00 97.56 134 TYR A CA 1
ATOM 1032 C C . TYR A 1 134 ? -12.792 -8.225 4.639 1.00 97.56 134 TYR A C 1
ATOM 1034 O O . TYR A 1 134 ? -12.492 -9.140 3.873 1.00 97.56 134 TYR A O 1
ATOM 1042 N N . ALA A 1 135 ? -12.855 -6.949 4.244 1.00 96.31 135 ALA A N 1
ATOM 1043 C CA . ALA A 1 135 ? -12.476 -6.531 2.897 1.00 96.31 135 ALA A CA 1
ATOM 1044 C C . ALA A 1 135 ? -11.010 -6.889 2.597 1.00 96.31 135 ALA A C 1
ATOM 1046 O O . ALA A 1 135 ? -10.721 -7.476 1.553 1.00 96.31 135 ALA A O 1
ATOM 1047 N N . GLY A 1 136 ? -10.106 -6.622 3.546 1.00 95.50 136 GLY A N 1
ATOM 1048 C CA . GLY A 1 136 ? -8.699 -7.000 3.455 1.00 95.50 136 GLY A CA 1
ATOM 1049 C C . GLY A 1 136 ? -8.494 -8.511 3.333 1.00 95.50 136 GLY A C 1
ATOM 1050 O O . GLY A 1 136 ? -7.815 -8.956 2.412 1.00 95.50 136 GLY A O 1
ATOM 1051 N N . ILE A 1 137 ? -9.136 -9.312 4.194 1.00 97.25 137 ILE A N 1
ATOM 1052 C CA . ILE A 1 137 ? -9.082 -10.784 4.133 1.00 97.25 137 ILE A CA 1
ATOM 1053 C C . ILE A 1 137 ? -9.533 -11.282 2.760 1.00 97.25 137 ILE A C 1
ATOM 1055 O O . ILE A 1 137 ? -8.845 -12.112 2.170 1.00 97.25 137 ILE A O 1
ATOM 1059 N N . LEU A 1 138 ? -10.659 -10.784 2.242 1.00 97.50 138 LEU A N 1
ATOM 1060 C CA . LEU A 1 138 ? -11.207 -11.220 0.959 1.00 97.50 138 LEU A CA 1
ATOM 1061 C C . LEU A 1 138 ? -10.238 -10.931 -0.196 1.00 97.50 138 LEU A C 1
ATOM 1063 O O . LEU A 1 138 ? -9.916 -11.835 -0.967 1.00 97.50 138 LEU A O 1
ATOM 1067 N N . ILE A 1 139 ? -9.740 -9.695 -0.291 1.00 96.00 139 ILE A N 1
ATOM 1068 C CA . ILE A 1 139 ? -8.819 -9.276 -1.357 1.00 96.00 139 ILE A CA 1
ATOM 1069 C C . ILE A 1 139 ? -7.504 -10.056 -1.265 1.00 96.00 139 ILE A C 1
ATOM 1071 O O . ILE A 1 139 ? -7.049 -10.633 -2.252 1.00 96.00 139 ILE A O 1
ATOM 1075 N N . CYS A 1 140 ? -6.906 -10.119 -0.076 1.00 95.94 140 CYS A N 1
ATOM 1076 C CA . CYS A 1 140 ? -5.627 -10.787 0.135 1.00 95.94 140 CYS A CA 1
ATOM 1077 C C . CYS A 1 140 ? -5.711 -12.305 -0.058 1.00 95.94 140 CYS A C 1
ATOM 1079 O O . CYS A 1 140 ? -4.786 -12.892 -0.615 1.00 95.94 140 CYS A O 1
ATOM 1081 N N . SER A 1 141 ? -6.828 -12.936 0.317 1.00 97.25 141 SER A N 1
ATOM 1082 C CA . SER A 1 141 ? -7.068 -14.355 0.022 1.00 97.25 141 SER A CA 1
ATOM 1083 C C . SER A 1 141 ? -7.180 -14.596 -1.483 1.00 97.25 141 SER A C 1
ATOM 1085 O O . SER A 1 141 ? -6.637 -15.575 -1.984 1.00 97.25 141 SER A O 1
ATOM 1087 N N . GLY A 1 142 ? -7.819 -13.684 -2.224 1.00 96.69 142 GLY A N 1
ATOM 1088 C CA . GLY A 1 142 ? -7.854 -13.731 -3.687 1.00 96.69 142 GLY A CA 1
ATOM 1089 C C . GLY A 1 142 ? -6.457 -13.661 -4.311 1.00 96.69 142 GLY A C 1
ATOM 1090 O O . GLY A 1 142 ? -6.125 -14.495 -5.149 1.00 96.69 142 GLY A O 1
ATOM 1091 N N . ILE A 1 143 ? -5.612 -12.729 -3.855 1.00 95.06 143 ILE A N 1
ATOM 1092 C CA . ILE A 1 143 ? -4.211 -12.604 -4.305 1.00 95.06 143 ILE A CA 1
ATOM 1093 C C . ILE A 1 143 ? -3.404 -13.865 -3.953 1.00 95.06 143 ILE A C 1
ATOM 1095 O O . ILE A 1 143 ? -2.642 -14.365 -4.778 1.00 95.06 143 ILE A O 1
ATOM 1099 N N . PHE A 1 144 ? -3.600 -14.410 -2.751 1.00 96.00 144 PHE A N 1
ATOM 1100 C CA . PHE A 1 144 ? -2.947 -15.640 -2.303 1.00 96.00 144 PHE A CA 1
ATOM 1101 C C . PHE A 1 144 ? -3.303 -16.834 -3.196 1.00 96.00 144 PHE A C 1
ATOM 1103 O O . PHE A 1 144 ? -2.416 -17.546 -3.665 1.00 96.00 144 PHE A O 1
ATOM 1110 N N . ILE A 1 145 ? -4.599 -17.034 -3.459 1.00 96.38 145 ILE A N 1
ATOM 1111 C CA . ILE A 1 145 ? -5.093 -18.104 -4.333 1.00 96.38 145 ILE A CA 1
ATOM 1112 C C . ILE A 1 145 ? -4.573 -17.903 -5.757 1.00 96.38 145 ILE A C 1
ATOM 1114 O O . ILE A 1 145 ? -4.113 -18.865 -6.366 1.00 96.38 145 ILE A O 1
ATOM 1118 N N . TYR A 1 146 ? -4.593 -16.670 -6.269 1.00 94.50 146 TYR A N 1
ATOM 1119 C CA . TYR A 1 146 ? -4.061 -16.345 -7.591 1.00 94.50 146 TYR A CA 1
ATOM 1120 C C . TYR A 1 146 ? -2.589 -16.746 -7.726 1.00 94.50 146 TYR A C 1
ATOM 1122 O O . TYR A 1 146 ? -2.236 -17.421 -8.689 1.00 94.50 146 TYR A O 1
ATOM 1130 N N . GLY A 1 147 ? -1.750 -16.416 -6.738 1.00 93.56 147 GLY A N 1
ATOM 1131 C CA . GLY A 1 147 ? -0.346 -16.827 -6.734 1.00 93.56 147 GLY A CA 1
ATOM 1132 C C . GLY A 1 147 ? -0.177 -18.350 -6.750 1.00 93.56 147 GLY A C 1
ATOM 1133 O O . GLY A 1 147 ? 0.605 -18.880 -7.534 1.00 93.56 147 GLY A O 1
ATOM 1134 N N . TRP A 1 148 ? -0.952 -19.089 -5.951 1.00 93.94 148 TRP A N 1
ATOM 1135 C CA . TRP A 1 148 ? -0.906 -20.556 -5.985 1.00 93.94 148 TRP A CA 1
ATOM 1136 C C . TRP A 1 148 ? -1.334 -21.134 -7.331 1.00 93.94 148 TRP A C 1
ATOM 1138 O O . TRP A 1 148 ? -0.653 -22.006 -7.863 1.00 93.94 148 TRP A O 1
ATOM 1148 N N . VAL A 1 149 ? -2.439 -20.648 -7.896 1.00 92.06 149 VAL A N 1
ATOM 1149 C CA . VAL A 1 149 ? -2.929 -21.096 -9.204 1.00 92.06 149 VAL A CA 1
ATOM 1150 C C . VAL A 1 149 ? -1.899 -20.796 -10.295 1.00 92.06 149 VAL A C 1
ATOM 1152 O O . VAL A 1 149 ? -1.587 -21.685 -11.084 1.00 92.06 149 VAL A O 1
ATOM 1155 N N . GLY A 1 150 ? -1.316 -19.594 -10.299 1.00 89.94 150 GLY A N 1
ATOM 1156 C CA . GLY A 1 150 ? -0.271 -19.200 -11.245 1.00 89.94 150 GLY A CA 1
ATOM 1157 C C . GLY A 1 150 ? 0.944 -20.126 -11.199 1.00 89.94 150 GLY A C 1
ATOM 1158 O O . GLY A 1 150 ? 1.418 -20.565 -12.243 1.00 89.94 150 GLY A O 1
ATOM 1159 N N . LEU A 1 151 ? 1.375 -20.528 -9.998 1.00 87.81 151 LEU A N 1
ATOM 1160 C CA . LEU A 1 151 ? 2.501 -21.449 -9.816 1.00 87.81 151 LEU A CA 1
ATOM 1161 C C . LEU A 1 151 ? 2.269 -22.812 -10.489 1.00 87.81 151 LEU A C 1
ATOM 1163 O O . LEU A 1 151 ? 3.212 -23.395 -11.018 1.00 87.81 151 LEU A O 1
ATOM 1167 N N . PHE A 1 152 ? 1.030 -23.316 -10.494 1.00 85.56 152 PHE A N 1
ATOM 1168 C CA . PHE A 1 152 ? 0.688 -24.597 -11.125 1.00 85.56 152 PHE A CA 1
ATOM 1169 C C . PHE A 1 152 ? 0.325 -24.485 -12.611 1.00 85.56 152 PHE A C 1
ATOM 1171 O O . PHE A 1 152 ? 0.379 -25.490 -13.319 1.00 85.56 152 PHE A O 1
ATOM 1178 N N . MET A 1 153 ? -0.074 -23.300 -13.081 1.00 85.69 153 MET A N 1
ATOM 1179 C CA . MET A 1 153 ? -0.480 -23.078 -14.472 1.00 85.69 153 MET A CA 1
ATOM 1180 C C . MET A 1 153 ? 0.672 -22.648 -15.386 1.00 85.69 153 MET A C 1
ATOM 1182 O O . MET A 1 153 ? 0.607 -22.907 -16.588 1.00 85.69 153 MET A O 1
ATOM 1186 N N . ASP A 1 154 ? 1.722 -22.020 -14.854 1.00 78.94 154 ASP A N 1
ATOM 1187 C CA . ASP A 1 154 ? 2.870 -21.612 -15.662 1.00 78.94 154 ASP A CA 1
ATOM 1188 C C . ASP A 1 154 ? 3.724 -22.814 -16.089 1.00 78.94 154 ASP A C 1
ATOM 1190 O O . ASP A 1 154 ? 4.349 -23.498 -15.279 1.00 78.94 154 ASP A O 1
ATOM 1194 N N . ALA A 1 155 ? 3.815 -23.036 -17.404 1.00 64.81 155 ALA A N 1
ATOM 1195 C CA . ALA A 1 155 ? 4.643 -24.092 -17.995 1.00 64.81 155 ALA A CA 1
ATOM 1196 C C . ALA A 1 155 ? 6.155 -23.862 -17.778 1.00 64.81 155 ALA A C 1
ATOM 1198 O O . ALA A 1 155 ? 6.957 -24.794 -17.846 1.00 64.81 155 ALA A O 1
ATOM 1199 N N . THR A 1 156 ? 6.560 -22.618 -17.510 1.00 68.88 156 THR A N 1
ATOM 1200 C CA . THR A 1 156 ? 7.938 -22.239 -17.185 1.00 68.88 156 THR A CA 1
ATOM 1201 C C . THR A 1 156 ? 8.149 -22.221 -15.675 1.00 68.88 156 THR A C 1
ATOM 1203 O O . THR A 1 156 ? 8.014 -21.180 -15.034 1.00 68.88 156 THR A O 1
ATOM 1206 N N . PHE A 1 157 ? 8.554 -23.373 -15.133 1.00 64.81 157 PHE A N 1
ATOM 1207 C CA . PHE A 1 157 ? 8.812 -23.600 -13.704 1.00 64.81 157 PHE A CA 1
ATOM 1208 C C . PHE A 1 157 ? 9.605 -22.462 -13.030 1.00 64.81 157 PHE A C 1
ATOM 1210 O O . PHE A 1 157 ? 9.237 -22.005 -11.959 1.00 64.81 157 PHE A O 1
ATOM 1217 N N . MET A 1 158 ? 10.658 -21.943 -13.670 1.00 61.94 158 MET A N 1
ATOM 1218 C CA . MET A 1 158 ? 11.538 -20.930 -13.063 1.00 61.94 158 MET A CA 1
ATOM 1219 C C . MET A 1 158 ? 10.961 -19.503 -13.059 1.00 61.94 158 MET A C 1
ATOM 1221 O O . MET A 1 158 ? 11.151 -18.786 -12.082 1.00 61.94 158 MET A O 1
ATOM 1225 N N . GLY A 1 159 ? 10.266 -19.084 -14.125 1.00 62.00 159 GLY A N 1
ATOM 1226 C CA . GLY A 1 159 ? 9.674 -17.738 -14.215 1.00 62.00 159 GLY A CA 1
ATOM 1227 C C . GLY A 1 159 ? 8.414 -17.597 -13.361 1.00 62.00 159 GLY A C 1
ATOM 1228 O O . GLY A 1 159 ? 8.214 -16.574 -12.709 1.00 62.00 159 GLY A O 1
ATOM 1229 N N . GLY A 1 160 ? 7.623 -18.672 -13.283 1.00 67.75 160 GLY A N 1
ATOM 1230 C CA . GLY A 1 160 ? 6.428 -18.716 -12.448 1.00 67.75 160 GLY A CA 1
ATOM 1231 C C . GLY A 1 160 ? 6.749 -18.649 -10.953 1.00 67.75 160 GLY A C 1
ATOM 1232 O O . GLY A 1 160 ? 5.996 -18.037 -10.205 1.00 67.75 160 GLY A O 1
ATOM 1233 N N . ILE A 1 161 ? 7.873 -19.210 -10.486 1.00 77.38 161 ILE A N 1
ATOM 1234 C CA . ILE A 1 161 ? 8.198 -19.225 -9.048 1.00 77.38 161 ILE A CA 1
ATOM 1235 C C . ILE A 1 161 ? 8.409 -17.811 -8.491 1.00 77.38 161 ILE A C 1
ATOM 1237 O O . ILE A 1 161 ? 7.894 -17.504 -7.416 1.00 77.38 161 ILE A O 1
ATOM 1241 N N . THR A 1 162 ? 9.142 -16.931 -9.177 1.00 77.12 162 THR A N 1
ATOM 1242 C CA . THR A 1 162 ? 9.519 -15.625 -8.606 1.00 77.12 162 THR A CA 1
ATOM 1243 C C . THR A 1 162 ? 8.348 -14.655 -8.493 1.00 77.12 162 THR A C 1
ATOM 1245 O O . THR A 1 162 ? 8.179 -14.031 -7.450 1.00 77.12 162 THR A O 1
ATOM 1248 N N . GLU A 1 163 ? 7.509 -14.545 -9.524 1.00 82.62 163 GLU A N 1
ATOM 1249 C CA . GLU A 1 163 ? 6.369 -13.619 -9.500 1.00 82.62 163 GLU A CA 1
ATOM 1250 C C . GLU A 1 163 ? 5.233 -14.162 -8.624 1.00 82.62 163 GLU A C 1
ATOM 1252 O O . GLU A 1 163 ? 4.697 -13.451 -7.771 1.00 82.62 163 GLU A O 1
ATOM 1257 N N . ASN A 1 164 ? 4.920 -15.455 -8.751 1.00 89.44 164 ASN A N 1
ATOM 1258 C CA . ASN A 1 164 ? 3.823 -16.048 -7.995 1.00 89.44 164 ASN A CA 1
ATOM 1259 C C . ASN A 1 164 ? 4.136 -16.190 -6.502 1.00 89.44 164 ASN A C 1
ATOM 1261 O O . ASN A 1 164 ? 3.237 -16.013 -5.678 1.00 89.44 164 ASN A O 1
ATOM 1265 N N . SER A 1 165 ? 5.396 -16.435 -6.120 1.00 90.25 165 SER A N 1
ATOM 1266 C CA . SER A 1 165 ? 5.781 -16.445 -4.700 1.00 90.25 165 SER A CA 1
ATOM 1267 C C . SER A 1 165 ? 5.569 -15.087 -4.032 1.00 90.25 165 SER A C 1
ATOM 1269 O O . SER A 1 165 ? 5.115 -15.053 -2.888 1.00 90.25 165 SER A O 1
ATOM 1271 N N . ALA A 1 166 ? 5.793 -13.974 -4.740 1.00 90.25 166 ALA A N 1
ATOM 1272 C CA . ALA A 1 166 ? 5.474 -12.648 -4.222 1.00 90.25 166 ALA A CA 1
ATOM 1273 C C . ALA A 1 166 ? 3.969 -12.509 -3.939 1.00 90.25 166 ALA A C 1
ATOM 1275 O O . ALA A 1 166 ? 3.599 -12.083 -2.846 1.00 90.25 166 ALA A O 1
ATOM 1276 N N . TYR A 1 167 ? 3.091 -12.935 -4.855 1.00 92.75 167 TYR A N 1
ATOM 1277 C CA . TYR A 1 167 ? 1.639 -12.915 -4.619 1.00 92.75 167 TYR A CA 1
ATOM 1278 C C . TYR A 1 167 ? 1.218 -13.805 -3.444 1.00 92.75 167 TYR A C 1
ATOM 1280 O O . TYR A 1 167 ? 0.412 -13.381 -2.615 1.00 92.75 167 TYR A O 1
ATOM 1288 N N . ILE A 1 168 ? 1.799 -15.002 -3.317 1.00 94.56 168 ILE A N 1
ATOM 1289 C CA . ILE A 1 168 ? 1.539 -15.912 -2.191 1.00 94.56 168 ILE A CA 1
ATOM 1290 C C . ILE A 1 168 ? 1.951 -15.253 -0.868 1.00 94.56 168 ILE A C 1
ATOM 1292 O O . ILE A 1 168 ? 1.165 -15.209 0.076 1.00 94.56 168 ILE A O 1
ATOM 1296 N N . VAL A 1 169 ? 3.160 -14.697 -0.780 1.00 93.44 169 VAL A N 1
ATOM 1297 C CA . VAL A 1 169 ? 3.642 -14.066 0.458 1.00 93.44 169 VAL A CA 1
ATOM 1298 C C . VAL A 1 169 ? 2.800 -12.840 0.810 1.00 93.44 169 VAL A C 1
ATOM 1300 O O . VAL A 1 169 ? 2.340 -12.717 1.944 1.00 93.44 169 VAL A O 1
ATOM 1303 N N . LEU A 1 170 ? 2.546 -11.956 -0.158 1.00 92.81 170 LEU A N 1
ATOM 1304 C CA . LEU A 1 170 ? 1.795 -10.719 0.057 1.00 92.81 170 LEU A CA 1
ATOM 1305 C C . LEU A 1 170 ? 0.330 -10.985 0.417 1.00 92.81 170 LEU A C 1
ATOM 1307 O O . LEU A 1 170 ? -0.189 -10.394 1.366 1.00 92.81 170 LEU A O 1
ATOM 1311 N N . GLY A 1 171 ? -0.327 -11.896 -0.302 1.00 94.81 171 GLY A N 1
ATOM 1312 C CA . GLY A 1 171 ? -1.703 -12.296 -0.026 1.00 94.81 171 GLY A CA 1
ATOM 1313 C C . GLY A 1 171 ? -1.836 -12.992 1.330 1.00 94.81 171 GLY A C 1
ATOM 1314 O O . GLY A 1 171 ? -2.690 -12.627 2.135 1.00 94.81 171 GLY A O 1
ATOM 1315 N N . GLY A 1 172 ? -0.949 -13.940 1.639 1.00 95.88 172 GLY A N 1
ATOM 1316 C CA . GLY A 1 172 ? -0.974 -14.656 2.915 1.00 95.88 172 GLY A CA 1
ATOM 1317 C C . GLY A 1 172 ? -0.734 -13.723 4.103 1.00 95.88 172 GLY A C 1
ATOM 1318 O O . GLY A 1 172 ? -1.493 -13.734 5.073 1.00 95.88 172 GLY A O 1
ATOM 1319 N N . PHE A 1 173 ? 0.280 -12.860 4.005 1.00 94.69 173 PHE A N 1
ATOM 1320 C CA . PHE A 1 173 ? 0.601 -11.898 5.055 1.00 94.69 173 PHE A CA 1
ATOM 1321 C C . PHE A 1 173 ? -0.508 -10.855 5.245 1.00 94.69 173 PHE A C 1
ATOM 1323 O O . PHE A 1 173 ? -0.931 -10.616 6.375 1.00 94.69 173 PHE A O 1
ATOM 1330 N N . GLY A 1 174 ? -1.044 -10.278 4.165 1.00 93.94 174 GLY A N 1
ATOM 1331 C CA . GLY A 1 174 ? -2.136 -9.303 4.250 1.00 93.94 174 GLY A CA 1
ATOM 1332 C C . GLY A 1 174 ? -3.419 -9.885 4.857 1.00 93.94 174 GLY A C 1
ATOM 1333 O O . GLY A 1 174 ? -4.062 -9.236 5.690 1.00 93.94 174 GLY A O 1
ATOM 1334 N N . ALA A 1 175 ? -3.755 -11.135 4.518 1.00 96.44 175 ALA A N 1
ATOM 1335 C CA . ALA A 1 175 ? -4.883 -11.845 5.115 1.00 96.44 175 ALA A CA 1
ATOM 1336 C C . ALA A 1 175 ? -4.652 -12.113 6.610 1.00 96.44 175 ALA A C 1
ATOM 1338 O O . ALA A 1 175 ? -5.554 -11.881 7.413 1.00 96.44 175 ALA A O 1
ATOM 1339 N N . LEU A 1 176 ? -3.439 -12.524 7.000 1.00 96.19 176 LEU A N 1
ATOM 1340 C CA . LEU A 1 176 ? -3.074 -12.759 8.398 1.00 96.19 176 LEU A CA 1
ATOM 1341 C C . LEU A 1 176 ? -3.169 -11.482 9.242 1.00 96.19 176 LEU A C 1
ATOM 1343 O O . LEU A 1 176 ? -3.755 -11.498 10.324 1.00 96.19 176 LEU A O 1
ATOM 1347 N N . VAL A 1 177 ? -2.623 -10.364 8.758 1.00 94.62 177 VAL A N 1
ATOM 1348 C CA . VAL A 1 177 ? -2.689 -9.090 9.487 1.00 94.62 177 VAL A CA 1
ATOM 1349 C C . VAL A 1 177 ? -4.140 -8.606 9.597 1.00 94.62 177 VAL A C 1
ATOM 1351 O O . VAL A 1 177 ? -4.568 -8.181 10.671 1.00 94.62 177 VAL A O 1
ATOM 1354 N N . SER A 1 178 ? -4.930 -8.741 8.531 1.00 95.56 178 SER A N 1
ATOM 1355 C CA . SER A 1 178 ? -6.356 -8.393 8.559 1.00 95.56 178 SER A CA 1
ATOM 1356 C C . SER A 1 178 ? -7.152 -9.303 9.510 1.00 95.56 178 SER A C 1
ATOM 1358 O O . SER A 1 178 ? -8.029 -8.833 10.231 1.00 95.56 178 SER A O 1
ATOM 1360 N N . TRP A 1 179 ? -6.811 -10.592 9.595 1.00 97.44 179 TRP A N 1
ATOM 1361 C CA . TRP A 1 179 ? -7.385 -11.518 10.574 1.00 97.44 179 TRP A CA 1
ATOM 1362 C C . TRP A 1 179 ? -7.041 -11.136 12.015 1.00 97.44 179 TRP A C 1
ATOM 1364 O O . TRP A 1 179 ? -7.918 -11.141 12.878 1.00 97.44 179 TRP A O 1
ATOM 1374 N N . ASN A 1 180 ? -5.794 -10.741 12.279 1.00 96.31 180 ASN A N 1
ATOM 1375 C CA . ASN A 1 180 ? -5.390 -10.256 13.598 1.00 96.31 180 ASN A CA 1
ATOM 1376 C C . ASN A 1 180 ? -6.213 -9.037 14.029 1.00 96.31 180 ASN A C 1
ATOM 1378 O O . ASN A 1 180 ? -6.613 -8.963 15.189 1.00 96.31 180 ASN A O 1
ATOM 1382 N N . LEU A 1 181 ? -6.550 -8.132 13.102 1.00 95.94 181 LEU A N 1
ATOM 1383 C CA . LEU A 1 181 ? -7.468 -7.031 13.395 1.00 95.94 181 LEU A CA 1
ATOM 1384 C C . LEU A 1 181 ? -8.853 -7.550 13.812 1.00 95.94 181 LEU A C 1
ATOM 1386 O O . LEU A 1 181 ? -9.368 -7.106 14.835 1.00 95.94 181 LEU A O 1
ATOM 1390 N N . VAL A 1 182 ? -9.434 -8.528 13.101 1.00 97.25 182 VAL A N 1
ATOM 1391 C CA . VAL A 1 182 ? -10.720 -9.148 13.498 1.00 97.25 182 VAL A CA 1
ATOM 1392 C C . VAL A 1 182 ? -10.656 -9.695 14.926 1.00 97.25 182 VAL A C 1
ATOM 1394 O O . VAL A 1 182 ? -11.571 -9.453 15.715 1.00 97.25 182 VAL A O 1
ATOM 1397 N N . GLN A 1 183 ? -9.571 -10.390 15.279 1.00 97.62 183 GLN A N 1
ATOM 1398 C CA . GLN A 1 183 ? -9.372 -10.928 16.629 1.00 97.62 183 GLN A CA 1
ATOM 1399 C C . GLN A 1 183 ? -9.272 -9.819 17.682 1.00 97.62 183 GLN A C 1
ATOM 1401 O O . GLN A 1 183 ? -9.871 -9.928 18.750 1.00 97.62 183 GLN A O 1
ATOM 1406 N N . THR A 1 184 ? -8.574 -8.725 17.376 1.00 96.44 184 THR A N 1
ATOM 1407 C CA . THR A 1 184 ? -8.485 -7.553 18.257 1.00 96.44 184 THR A CA 1
ATOM 1408 C C . THR A 1 184 ? -9.853 -6.918 18.498 1.00 96.44 184 THR A C 1
ATOM 1410 O O . THR A 1 184 ? -10.168 -6.587 19.642 1.00 96.44 184 THR A O 1
ATOM 1413 N N . VAL A 1 185 ? -10.693 -6.797 17.461 1.00 96.12 185 VAL A N 1
ATOM 1414 C CA . VAL A 1 185 ? -12.055 -6.264 17.623 1.00 96.12 185 VAL A CA 1
ATOM 1415 C C . VAL A 1 185 ? -12.937 -7.219 18.425 1.00 96.12 185 VAL A C 1
ATOM 1417 O O . VAL A 1 185 ? -13.655 -6.772 19.308 1.00 96.12 185 VAL A O 1
ATOM 1420 N N . ASN A 1 186 ? -12.888 -8.524 18.149 1.00 96.75 186 ASN A N 1
ATOM 1421 C CA . ASN A 1 186 ? -13.708 -9.512 18.861 1.00 96.75 186 ASN A CA 1
ATOM 1422 C C . ASN A 1 186 ? -13.307 -9.683 20.333 1.00 96.75 186 ASN A C 1
ATOM 1424 O O . ASN A 1 186 ? -14.120 -10.133 21.131 1.00 96.75 186 ASN A O 1
ATOM 1428 N N . ALA A 1 187 ? -12.069 -9.338 20.683 1.00 96.81 187 ALA A N 1
ATOM 1429 C CA . ALA A 1 187 ? -11.585 -9.317 22.057 1.00 96.81 187 ALA A CA 1
ATOM 1430 C C . ALA A 1 187 ? -11.857 -7.981 22.779 1.00 96.81 187 ALA A C 1
ATOM 1432 O O . ALA A 1 187 ? -11.304 -7.777 23.855 1.00 96.81 187 ALA A O 1
ATOM 1433 N N . ASP A 1 188 ? -12.614 -7.056 22.174 1.00 94.38 188 ASP A N 1
ATOM 1434 C CA . ASP A 1 188 ? -12.871 -5.700 22.687 1.00 94.38 188 ASP A CA 1
ATOM 1435 C C . ASP A 1 188 ? -11.591 -4.891 22.989 1.00 94.38 188 ASP A C 1
ATOM 1437 O O . ASP A 1 188 ? -11.572 -3.996 23.829 1.00 94.38 188 ASP A O 1
ATOM 1441 N N . ARG A 1 189 ? -10.500 -5.173 22.262 1.00 94.38 189 ARG A N 1
ATOM 1442 C CA . ARG A 1 189 ? -9.185 -4.513 22.406 1.00 94.38 189 ARG A CA 1
ATOM 1443 C C . ARG A 1 189 ? -8.879 -3.534 21.271 1.00 94.38 189 ARG A C 1
ATOM 1445 O O . ARG A 1 189 ? -7.720 -3.257 20.978 1.00 94.38 189 ARG A O 1
ATOM 1452 N N . ILE A 1 190 ? -9.908 -3.014 20.601 1.00 93.75 190 ILE A N 1
ATOM 1453 C CA . ILE A 1 190 ? -9.760 -2.126 19.434 1.00 93.75 190 ILE A CA 1
ATOM 1454 C C . ILE A 1 190 ? -9.035 -0.813 19.760 1.00 93.75 190 ILE A C 1
ATOM 1456 O O . ILE A 1 190 ? -8.359 -0.252 18.904 1.00 93.75 190 ILE A O 1
ATOM 1460 N N . ASN A 1 191 ? -9.122 -0.358 21.009 1.00 90.19 191 ASN A N 1
ATOM 1461 C CA . ASN A 1 191 ? -8.391 0.797 21.527 1.00 90.19 191 ASN A CA 1
ATOM 1462 C C . ASN A 1 191 ? -6.865 0.591 21.556 1.00 90.19 191 ASN A C 1
ATOM 1464 O O . ASN A 1 191 ? -6.132 1.569 21.630 1.00 90.19 191 ASN A O 1
ATOM 1468 N N . LEU A 1 192 ? -6.386 -0.656 21.488 1.00 89.69 192 LEU A N 1
ATOM 1469 C CA . LEU A 1 192 ? -4.959 -0.985 21.412 1.00 89.69 192 LEU A CA 1
ATOM 1470 C C . LEU A 1 192 ? -4.449 -1.089 19.964 1.00 89.69 192 LEU A C 1
ATOM 1472 O O . LEU A 1 192 ? -3.255 -1.294 19.748 1.00 89.69 192 LEU A O 1
ATOM 1476 N N . ASP A 1 193 ? -5.331 -0.993 18.964 1.00 92.06 193 ASP A N 1
ATOM 1477 C CA . ASP A 1 193 ? -4.938 -1.090 17.560 1.00 92.06 193 ASP A CA 1
ATOM 1478 C C . ASP A 1 193 ? -4.201 0.172 17.085 1.00 92.06 193 ASP A C 1
ATOM 1480 O O . ASP A 1 193 ? -4.608 1.298 17.366 1.00 92.06 193 ASP A O 1
ATOM 1484 N N . LYS A 1 194 ? -3.147 -0.003 16.281 1.00 88.81 194 LYS A N 1
ATOM 1485 C CA . LYS A 1 194 ? -2.309 1.109 15.798 1.00 88.81 194 LYS A CA 1
ATOM 1486 C C . LYS A 1 194 ? -3.048 2.105 14.897 1.00 88.81 194 LYS A C 1
ATOM 1488 O O . LYS A 1 194 ? -2.614 3.253 14.767 1.00 88.81 194 LYS A O 1
ATOM 1493 N N . VAL A 1 195 ? -4.114 1.679 14.221 1.00 90.00 195 VAL A N 1
ATOM 1494 C CA . VAL A 1 195 ? -4.919 2.528 13.332 1.00 90.00 195 VAL A CA 1
ATOM 1495 C C . VAL A 1 195 ? -6.220 2.920 14.023 1.00 90.00 195 VAL A C 1
ATOM 1497 O O . VAL A 1 195 ? -6.509 4.106 14.149 1.00 90.00 195 VAL A O 1
ATOM 1500 N N . PHE A 1 196 ? -6.985 1.941 14.500 1.00 92.00 196 PHE A N 1
ATOM 1501 C CA . PHE A 1 196 ? -8.319 2.147 15.063 1.00 92.00 196 PHE A CA 1
ATOM 1502 C C . PHE A 1 196 ? -8.319 2.584 16.528 1.00 92.00 196 PHE A C 1
ATOM 1504 O O . PHE A 1 196 ? -9.304 3.168 16.968 1.00 92.00 196 PHE A O 1
ATOM 1511 N N . GLY A 1 197 ? -7.229 2.370 17.267 1.00 88.69 197 GLY A N 1
ATOM 1512 C CA . GLY A 1 197 ? -7.094 2.800 18.659 1.00 88.69 197 GLY A CA 1
ATOM 1513 C C . GLY A 1 197 ? -6.787 4.286 18.836 1.00 88.69 197 GLY A C 1
ATOM 1514 O O . GLY A 1 197 ? -6.697 4.777 19.957 1.00 88.69 197 GLY A O 1
ATOM 1515 N N . ARG A 1 198 ? -6.642 5.032 17.736 1.00 86.50 198 ARG A N 1
ATOM 1516 C CA . ARG A 1 198 ? -6.334 6.464 17.770 1.00 86.50 198 ARG A CA 1
ATOM 1517 C C . ARG A 1 198 ? -7.509 7.266 18.327 1.00 86.50 198 ARG A C 1
ATOM 1519 O O . ARG A 1 198 ? -8.657 7.052 17.935 1.00 86.50 198 ARG A O 1
ATOM 1526 N N . GLY A 1 199 ? -7.204 8.270 19.155 1.00 82.69 199 GLY A N 1
ATOM 1527 C CA . GLY A 1 199 ? -8.206 9.151 19.775 1.00 82.69 199 GLY A CA 1
ATOM 1528 C C . GLY A 1 199 ? -9.135 9.840 18.768 1.00 82.69 199 GLY A C 1
ATOM 1529 O O . GLY A 1 199 ? -10.316 10.037 19.045 1.00 82.69 199 GLY A O 1
ATOM 1530 N N . CYS A 1 200 ? -8.648 10.080 17.546 1.00 82.50 200 CYS A N 1
ATOM 1531 C CA . CYS A 1 200 ? -9.424 10.645 16.442 1.00 82.50 200 CYS A CA 1
ATOM 1532 C C . CYS A 1 200 ? -10.694 9.848 16.113 1.00 82.50 200 CYS A C 1
ATOM 1534 O O . CYS A 1 200 ? -11.668 10.416 15.628 1.00 82.50 200 CYS A O 1
ATOM 1536 N N . TYR A 1 201 ? -10.703 8.543 16.392 1.00 86.06 201 TYR A N 1
ATOM 1537 C CA . TYR A 1 201 ? -11.832 7.659 16.132 1.00 86.06 201 TYR A CA 1
ATOM 1538 C C . TYR A 1 201 ? -12.774 7.489 17.332 1.00 86.06 201 TYR A C 1
ATOM 1540 O O . TYR A 1 201 ? -13.907 7.024 17.142 1.00 86.06 201 TYR A O 1
ATOM 1548 N N . ALA A 1 202 ? -12.349 7.901 18.531 1.00 79.19 202 ALA A N 1
ATOM 1549 C CA . ALA A 1 202 ? -13.140 7.839 19.760 1.00 79.19 202 ALA A CA 1
ATOM 1550 C C . ALA A 1 202 ? -14.270 8.884 19.788 1.00 79.19 202 ALA A C 1
ATOM 1552 O O . ALA A 1 202 ? -15.337 8.628 20.347 1.00 79.19 202 ALA A O 1
ATOM 1553 N N . ILE A 1 203 ? -14.077 10.029 19.127 1.00 66.75 203 ILE A N 1
ATOM 1554 C CA . ILE A 1 203 ? -15.077 11.099 19.042 1.00 66.75 203 ILE A CA 1
ATOM 1555 C C . ILE A 1 203 ? -16.122 10.727 17.980 1.00 66.75 203 ILE A C 1
ATOM 1557 O O . ILE A 1 203 ? -15.796 10.449 16.822 1.00 66.75 203 ILE A O 1
ATOM 1561 N N . THR A 1 204 ? -17.399 10.675 18.366 1.00 59.34 204 THR A N 1
ATOM 1562 C CA . THR A 1 204 ? -18.498 10.444 17.415 1.00 59.34 204 THR A CA 1
ATOM 1563 C C . THR A 1 204 ? -18.866 11.738 16.684 1.00 59.34 204 THR A C 1
ATOM 1565 O O . THR A 1 204 ? -18.657 12.837 17.191 1.00 59.34 204 THR A O 1
ATOM 1568 N N . GLY A 1 205 ? -19.427 11.631 15.472 1.00 52.66 205 GLY A N 1
ATOM 1569 C CA . GLY A 1 205 ? -19.776 12.786 14.627 1.00 52.66 205 GLY A CA 1
ATOM 1570 C C . GLY A 1 205 ? -20.788 13.778 15.227 1.00 52.66 205 GLY A C 1
ATOM 1571 O O . GLY A 1 205 ? -21.009 14.829 14.639 1.00 52.66 205 GLY A O 1
ATOM 1572 N N . SER A 1 206 ? -21.381 13.476 16.386 1.00 56.91 206 SER A N 1
ATOM 1573 C CA . SER A 1 206 ? -22.230 14.385 17.166 1.00 56.91 206 SER A CA 1
ATOM 1574 C C . SER A 1 206 ? -21.445 15.326 18.091 1.00 56.91 206 SER A C 1
ATOM 1576 O O . SER A 1 206 ? -22.063 16.121 18.792 1.00 56.91 206 SER A O 1
ATOM 1578 N N . GLY A 1 207 ? -20.110 15.231 18.141 1.00 57.44 207 GLY A N 1
ATOM 1579 C CA . GLY A 1 207 ? -19.292 15.959 19.120 1.00 57.44 207 GLY A CA 1
ATOM 1580 C C . GLY A 1 207 ? -19.455 15.441 20.552 1.00 57.44 207 GLY A C 1
ATOM 1581 O O . GLY A 1 207 ? -18.920 16.033 21.482 1.00 57.44 207 GLY A O 1
ATOM 1582 N N . VAL A 1 208 ? -20.185 14.336 20.736 1.00 55.62 208 VAL A N 1
ATOM 1583 C CA . VAL A 1 208 ? -20.313 13.666 22.027 1.00 55.62 208 VAL A CA 1
ATOM 1584 C C . VAL A 1 208 ? -19.125 12.721 22.172 1.00 55.62 208 VAL A C 1
ATOM 1586 O O . VAL A 1 208 ? -18.985 11.745 21.421 1.00 55.62 208 VAL A O 1
ATOM 1589 N N . GLU A 1 209 ? -18.246 13.043 23.118 1.00 55.75 209 GLU A N 1
ATOM 1590 C CA . GLU A 1 209 ? -17.215 12.123 23.587 1.00 55.75 209 GLU A CA 1
ATOM 1591 C C . GLU A 1 209 ? -17.885 10.859 24.127 1.00 55.75 209 GLU A C 1
ATOM 1593 O O . GLU A 1 209 ? -18.844 10.918 24.900 1.00 55.75 209 GLU A O 1
ATOM 1598 N N . MET A 1 210 ? -17.406 9.695 23.689 1.00 53.31 210 MET A N 1
ATOM 1599 C CA . MET A 1 210 ? -17.869 8.432 24.251 1.00 53.31 210 MET A CA 1
ATOM 1600 C C . MET A 1 210 ? -17.450 8.388 25.730 1.00 53.31 210 MET A C 1
ATOM 1602 O O . MET A 1 210 ? -16.263 8.579 26.017 1.00 53.31 210 MET A O 1
ATOM 1606 N N . PRO A 1 211 ? -18.373 8.125 26.673 1.00 43.41 211 PRO A N 1
ATOM 1607 C CA . PRO A 1 211 ? -18.009 7.966 28.073 1.00 43.41 211 PRO A CA 1
ATOM 1608 C C . PRO A 1 211 ? -17.015 6.805 28.190 1.00 43.41 211 PRO A C 1
ATOM 1610 O O . PRO A 1 211 ? -17.337 5.671 27.841 1.00 43.41 211 PRO A O 1
ATOM 1613 N N . GLY A 1 212 ? -15.789 7.109 28.624 1.00 53.72 212 GLY A N 1
ATOM 1614 C CA . GLY A 1 212 ? -14.685 6.147 28.704 1.00 53.72 212 GLY A CA 1
ATOM 1615 C C . GLY A 1 212 ? -13.578 6.319 27.659 1.00 53.72 212 GLY A C 1
ATOM 1616 O O . GLY A 1 212 ? -12.680 5.481 27.612 1.00 53.72 212 GLY A O 1
ATOM 1617 N N . ALA A 1 213 ? -13.590 7.385 26.847 1.00 49.91 213 ALA A N 1
ATOM 1618 C CA . ALA A 1 213 ? -12.396 7.804 26.117 1.00 49.91 213 ALA A CA 1
ATOM 1619 C C . ALA A 1 213 ? -11.313 8.182 27.140 1.00 49.91 213 ALA A C 1
ATO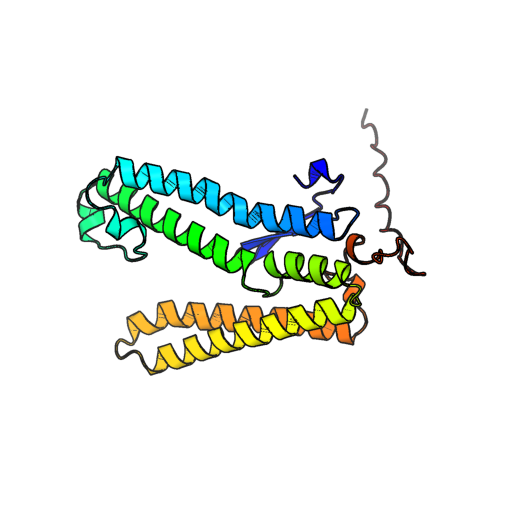M 1621 O O . ALA A 1 213 ? -11.312 9.274 27.702 1.00 49.91 213 ALA A O 1
ATOM 1622 N N . VAL A 1 214 ? -10.433 7.227 27.439 1.00 48.94 214 VAL A N 1
ATOM 1623 C CA . VAL A 1 214 ? -9.242 7.455 28.251 1.00 48.94 214 VAL A CA 1
ATOM 1624 C C . VAL A 1 214 ? -8.458 8.533 27.520 1.00 48.94 214 VAL A C 1
ATOM 1626 O O . VAL A 1 214 ? -7.980 8.291 26.411 1.00 48.94 214 VAL A O 1
ATOM 1629 N N . SER A 1 215 ? -8.391 9.731 28.105 1.00 51.72 215 SER A N 1
ATOM 1630 C CA . SER A 1 215 ? -7.469 10.772 27.662 1.00 51.72 215 SER A CA 1
ATOM 1631 C C . SER A 1 215 ? -6.124 10.094 27.469 1.00 51.72 215 SER A C 1
ATOM 1633 O O . SER A 1 215 ? -5.651 9.460 28.420 1.00 51.72 215 SER A O 1
ATOM 1635 N N . SER A 1 216 ? -5.576 10.151 26.249 1.00 48.97 216 SER A N 1
ATOM 1636 C CA . SER A 1 216 ? -4.284 9.551 25.918 1.00 48.97 216 SER A CA 1
ATOM 1637 C C . SER A 1 216 ? -3.345 9.785 27.096 1.00 48.97 216 SER A C 1
ATOM 1639 O O . SER A 1 216 ? -3.281 10.937 27.541 1.00 48.97 216 SER A O 1
ATOM 1641 N N . PRO A 1 217 ? -2.719 8.738 27.671 1.00 47.03 217 PRO A N 1
ATOM 1642 C CA . PRO A 1 217 ? -1.841 8.914 28.815 1.00 47.03 217 PRO A CA 1
ATOM 1643 C C . PRO A 1 217 ? -0.875 10.028 28.448 1.00 47.03 217 PRO A C 1
ATOM 1645 O O . PRO A 1 217 ? -0.139 9.902 27.469 1.00 47.03 217 PRO A O 1
ATOM 1648 N N . GLN A 1 218 ? -0.973 11.156 29.158 1.00 44.12 218 GLN A N 1
ATOM 1649 C CA . GLN A 1 218 ? -0.002 12.221 29.012 1.00 44.12 218 GLN A CA 1
ATOM 1650 C C . GLN A 1 218 ? 1.319 11.548 29.338 1.00 44.12 218 GLN A C 1
ATOM 1652 O O . GLN A 1 218 ? 1.539 11.148 30.485 1.00 44.12 218 GLN A O 1
ATOM 1657 N N . LEU A 1 219 ? 2.137 11.313 28.307 1.00 47.94 219 LEU A N 1
ATOM 1658 C CA . LEU A 1 219 ? 3.508 10.899 28.526 1.00 47.94 219 LEU A CA 1
ATOM 1659 C C . LEU A 1 219 ? 4.056 11.917 29.524 1.00 47.94 219 LEU A C 1
ATOM 1661 O O . LEU A 1 219 ? 3.837 13.116 29.305 1.00 47.94 219 LEU A O 1
ATOM 1665 N N . PRO A 1 220 ? 4.628 11.463 30.653 1.00 52.56 220 PRO A N 1
ATOM 1666 C CA . PRO A 1 220 ? 5.186 12.378 31.627 1.00 52.56 220 PRO A CA 1
ATOM 1667 C C . PRO A 1 220 ? 6.076 13.326 30.842 1.00 52.56 220 PRO A C 1
ATOM 1669 O O . PRO A 1 220 ? 6.944 12.871 30.097 1.00 52.56 220 PRO A O 1
ATOM 1672 N N . VAL A 1 221 ? 5.764 14.620 30.919 1.00 61.78 221 VAL A N 1
ATOM 1673 C CA . VAL A 1 221 ? 6.621 15.661 30.369 1.00 61.78 221 VAL A CA 1
ATOM 1674 C C . VAL A 1 221 ? 7.973 15.372 30.996 1.00 61.78 221 VAL A C 1
ATOM 1676 O O . VAL A 1 221 ? 8.095 15.464 32.218 1.00 61.78 221 VAL A O 1
ATOM 1679 N N . GLU A 1 222 ? 8.924 14.876 30.201 1.00 60.59 222 GLU A N 1
ATOM 1680 C CA . GLU A 1 222 ? 10.297 14.733 30.655 1.00 60.59 222 GLU A CA 1
ATOM 1681 C C . GLU A 1 222 ? 10.716 16.144 31.033 1.00 60.59 222 GLU A C 1
ATOM 1683 O O . GLU A 1 222 ? 10.908 17.006 30.179 1.00 60.59 222 GLU A O 1
ATOM 1688 N N . GLU A 1 223 ? 10.700 16.395 32.338 1.00 66.06 223 GLU A N 1
ATOM 1689 C CA . GLU A 1 223 ? 11.183 17.613 32.949 1.00 66.06 223 GLU A CA 1
ATOM 1690 C C . GLU A 1 223 ? 12.637 17.712 32.498 1.00 66.06 223 GLU A C 1
ATOM 1692 O O . GLU A 1 223 ? 13.475 16.897 32.898 1.00 66.06 223 GLU A O 1
ATOM 1697 N N . GLU A 1 224 ? 12.873 18.613 31.546 1.00 60.56 224 GLU A N 1
ATOM 1698 C CA . GLU A 1 224 ? 14.157 18.895 30.926 1.00 60.56 224 GLU A CA 1
ATOM 1699 C C . GLU A 1 224 ? 15.120 19.236 32.066 1.00 60.56 224 GLU A C 1
ATOM 1701 O O . GLU A 1 224 ? 15.135 20.345 32.596 1.00 60.56 224 GLU A O 1
ATOM 1706 N N . ARG A 1 225 ? 15.837 18.223 32.569 1.00 65.06 225 ARG A N 1
ATOM 1707 C CA . ARG A 1 225 ? 16.846 18.425 33.601 1.00 65.06 225 ARG A CA 1
ATOM 1708 C C . ARG A 1 225 ? 17.965 19.192 32.935 1.00 65.06 225 ARG A C 1
ATOM 1710 O O . ARG A 1 225 ? 18.765 18.597 32.218 1.00 65.06 225 ARG A O 1
ATOM 1717 N N . ASP A 1 226 ? 17.999 20.488 33.207 1.00 65.19 226 ASP A N 1
ATOM 1718 C CA . ASP A 1 226 ? 19.140 21.358 32.975 1.00 65.19 226 ASP A CA 1
ATOM 1719 C C . ASP A 1 226 ? 20.396 20.687 33.551 1.00 65.19 226 ASP A C 1
ATOM 1721 O O . ASP A 1 226 ? 20.645 20.689 34.760 1.00 65.19 226 ASP A O 1
ATOM 1725 N N . ILE A 1 227 ? 21.176 20.050 32.677 1.00 63.59 227 ILE A N 1
ATOM 1726 C CA . ILE A 1 227 ? 22.534 19.625 32.996 1.00 63.59 227 ILE A CA 1
ATOM 1727 C C . ILE A 1 227 ? 23.395 20.878 32.841 1.00 63.59 227 ILE A C 1
ATOM 1729 O O . ILE A 1 227 ? 23.728 21.278 31.725 1.00 63.59 227 ILE A O 1
ATOM 1733 N N . ILE A 1 228 ? 23.669 21.507 33.986 1.00 70.44 228 ILE A N 1
ATOM 1734 C CA . ILE A 1 228 ? 24.645 22.591 34.177 1.00 70.44 228 ILE A CA 1
ATOM 1735 C C . ILE A 1 228 ? 26.061 22.065 33.931 1.00 70.44 228 ILE A C 1
ATOM 1737 O O . ILE A 1 228 ? 26.369 20.959 34.436 1.00 70.44 228 ILE A O 1
#

Sequence (228 aa):
MAYRQNATIEDIVLWPLGGLSIYGPDHPMGDVKVAILGPVSHVFTGAIFAVLYIMLKADDMPSLLSYKVYYADIESGLRGLFASASRIAFSWNLMLLVVHLLVPVYPMDAVRIWAGLLRRSGKSLADTAKFTAYAGILICSGIFIYGWVGLFMDATFMGGITENSAYIVLGGFGALVSWNLVQTVNADRINLDKVFGRGCYAITGSGVEMPGAVSSPQLPVEEERDII

Radius of gyration: 21.75 Å; Cα contacts (8 Å, |Δi|>4): 314; chains: 1; bounding box: 47×47×64 Å

Nearest PDB structures (foldseek):
  5c22-assembly4_D  TM=2.955E-01  e=3.130E-01  Escherichia coli
  1y2o-assembly1_B  TM=3.473E-01  e=6.454E+00  Homo sapiens
  3qwe-assembly1_A-2  TM=2.510E-01  e=3.805E+00  Homo sapiens

Solvent-accessible surface area (backbone atoms only — not comparable to full-atom values): 12047 Å² total; per-residue (Å²): 109,56,69,82,50,78,20,59,80,77,48,75,47,80,48,101,94,46,72,42,73,39,60,52,28,86,36,34,66,50,43,24,54,54,32,51,49,58,32,50,50,26,55,56,54,18,50,52,24,45,52,53,21,41,76,62,42,65,91,50,62,82,54,47,79,40,78,78,82,55,68,72,46,42,72,64,40,71,62,26,39,53,27,52,51,21,21,41,51,20,41,49,22,52,49,49,26,49,46,33,59,69,42,37,32,49,86,34,38,14,30,44,35,51,38,22,53,40,36,67,70,66,44,52,66,63,59,39,51,44,51,34,18,52,50,8,29,53,54,16,45,50,38,21,51,48,13,55,51,42,48,75,67,40,88,49,66,74,69,27,47,64,60,22,48,50,32,29,52,51,10,49,51,33,22,50,52,8,46,51,49,44,52,33,44,77,65,75,42,39,68,75,35,87,73,69,29,33,68,19,60,53,50,42,80,82,77,50,68,48,93,81,67,72,71,73,80,75,69,76,76,76,74,80,74,81,82,127